Protein AF-A0A834RGL2-F1 (afdb_monomer_lite)

pLDDT: mean 70.65, std 15.89, range [41.16, 95.88]

Organism: Sarcoptes scabiei (NCBI:txid52283)

Foldseek 3Di:
DVQLVVLVVLVVPPDDPVVVVVQVVLVVVVCVPDPVCVVVVDPDRSVVVSVVLSVLSNVLVVCCVPDDDPVNLVSLVVNLVSLVVVLVSCVSRVPDVVVCVVSVVVNVVSVVVNVVVVVVVVVVVVVVVVVVVVVVVVVVVVVVVVVVVVVVVVVVVVVVVVVVVVVVVVVVVVVVVVVVVVVVDDDDDDDDDDDDDDDDDDDD

Structure (mmCIF, N/CA/C/O backbone):
data_AF-A0A834RGL2-F1
#
_entry.id   AF-A0A834RGL2-F1
#
loop_
_atom_site.group_PDB
_atom_site.id
_atom_site.type_symbol
_atom_site.label_atom_id
_atom_site.label_alt_id
_atom_site.label_comp_id
_atom_site.label_asym_id
_atom_site.label_entity_id
_atom_site.label_seq_id
_atom_site.pdbx_PDB_ins_code
_atom_site.Cartn_x
_atom_site.Cartn_y
_atom_site.Cartn_z
_atom_site.occupancy
_atom_site.B_iso_or_equiv
_atom_site.auth_seq_id
_atom_site.auth_comp_id
_atom_site.auth_asym_id
_atom_site.auth_atom_id
_atom_site.pdbx_PDB_model_num
ATOM 1 N N . MET A 1 1 ? -4.296 9.057 -8.127 1.00 55.91 1 MET A N 1
ATOM 2 C CA . MET A 1 1 ? -4.911 9.230 -9.458 1.00 55.91 1 MET A CA 1
ATOM 3 C C . MET A 1 1 ? -3.924 9.781 -10.483 1.00 55.91 1 MET A C 1
ATOM 5 O O . MET A 1 1 ? -4.009 9.397 -11.636 1.00 55.91 1 MET A O 1
ATOM 9 N N . PHE A 1 2 ? -2.918 10.556 -10.067 1.00 57.81 2 PHE A N 1
ATOM 10 C CA . PHE A 1 2 ? -1.913 11.150 -10.959 1.00 57.81 2 PHE A CA 1
ATOM 11 C C . PHE A 1 2 ? -1.014 10.157 -11.738 1.00 57.81 2 PHE A C 1
ATOM 13 O O . PHE A 1 2 ? -0.509 10.481 -12.807 1.00 57.81 2 PHE A O 1
ATOM 20 N N . SER A 1 3 ? -0.846 8.922 -11.251 1.00 56.53 3 SER A N 1
ATOM 21 C CA . SER A 1 3 ? 0.054 7.927 -11.860 1.00 56.53 3 SER A CA 1
ATOM 22 C C . SER A 1 3 ? -0.392 7.384 -13.220 1.00 56.53 3 SER A C 1
ATOM 24 O O . SER A 1 3 ? 0.451 7.009 -14.025 1.00 56.53 3 SER A O 1
ATOM 26 N N . PHE A 1 4 ? -1.696 7.381 -13.502 1.00 62.41 4 PHE A N 1
ATOM 27 C CA . PHE A 1 4 ? -2.227 6.931 -14.792 1.00 62.41 4 PHE A CA 1
ATOM 28 C C . PHE A 1 4 ? -1.819 7.879 -15.933 1.00 62.41 4 PHE A C 1
ATOM 30 O O . PHE A 1 4 ? -1.354 7.441 -16.982 1.00 62.41 4 PHE A O 1
ATOM 37 N N . PHE A 1 5 ? -1.902 9.188 -15.687 1.00 60.00 5 PHE A N 1
ATOM 38 C CA . PHE A 1 5 ? -1.505 10.221 -16.644 1.00 60.00 5 PHE A CA 1
ATOM 39 C C . PHE A 1 5 ? 0.008 10.205 -16.917 1.00 60.00 5 PHE A C 1
ATOM 41 O O . PHE A 1 5 ? 0.443 10.334 -18.058 1.00 60.00 5 PHE A O 1
ATOM 48 N N . PHE A 1 6 ? 0.821 9.949 -15.888 1.00 61.25 6 PHE A N 1
ATOM 49 C CA . PHE A 1 6 ? 2.268 9.766 -16.046 1.00 61.25 6 PHE A CA 1
ATOM 50 C C . PHE A 1 6 ? 2.639 8.497 -16.836 1.00 61.25 6 PHE A C 1
ATOM 52 O O . PHE A 1 6 ? 3.568 8.542 -17.645 1.00 61.25 6 PHE A O 1
ATOM 59 N N . GLY A 1 7 ? 1.890 7.398 -16.673 1.00 60.25 7 GLY A N 1
ATOM 60 C CA . GLY A 1 7 ? 2.042 6.191 -17.497 1.00 60.25 7 GLY A CA 1
ATOM 61 C C . GLY A 1 7 ? 1.768 6.454 -18.984 1.00 60.25 7 GLY A C 1
ATOM 62 O O . GLY A 1 7 ? 2.531 6.016 -19.847 1.00 60.25 7 GLY A O 1
ATOM 63 N N . LEU A 1 8 ? 0.746 7.260 -19.287 1.00 61.28 8 LEU A N 1
ATOM 64 C CA . LEU A 1 8 ? 0.438 7.707 -20.652 1.00 61.28 8 LEU A CA 1
ATOM 65 C C . LEU A 1 8 ? 1.539 8.611 -21.236 1.00 61.28 8 LEU A C 1
ATOM 67 O O . LEU A 1 8 ? 1.948 8.429 -22.384 1.00 61.28 8 LEU A O 1
ATOM 71 N N . LEU A 1 9 ? 2.088 9.532 -20.437 1.00 61.62 9 LEU A N 1
ATOM 72 C CA . LEU A 1 9 ? 3.199 10.400 -20.853 1.00 61.62 9 LEU A CA 1
ATOM 73 C C . LEU A 1 9 ? 4.480 9.614 -21.184 1.00 61.62 9 LEU A C 1
ATOM 75 O O . LEU A 1 9 ? 5.217 9.999 -22.094 1.00 61.62 9 LEU A O 1
ATOM 79 N N . LYS A 1 10 ? 4.739 8.496 -20.494 1.00 55.69 10 LYS A N 1
ATOM 80 C CA . LYS A 1 10 ? 5.863 7.584 -20.786 1.00 55.69 10 LYS A CA 1
ATOM 81 C C . LYS A 1 10 ? 5.743 6.921 -22.161 1.00 55.69 10 LYS A C 1
ATOM 83 O O . LYS A 1 10 ? 6.759 6.757 -22.837 1.00 55.69 10 LYS A O 1
ATOM 88 N N . ILE A 1 11 ? 4.526 6.562 -22.572 1.00 57.91 11 ILE A N 1
ATOM 89 C CA . ILE A 1 11 ? 4.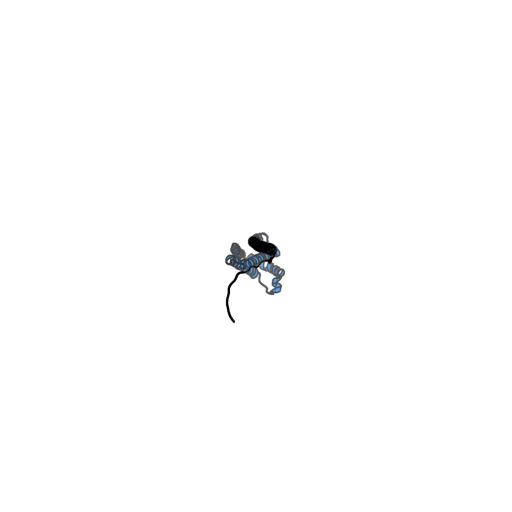245 5.973 -23.890 1.00 57.91 11 ILE A CA 1
ATOM 90 C C . ILE A 1 11 ? 4.326 7.037 -24.988 1.00 57.91 11 ILE A C 1
ATOM 92 O O . ILE A 1 11 ? 4.961 6.801 -26.014 1.00 57.91 11 ILE A O 1
ATOM 96 N N . SER A 1 12 ? 3.783 8.235 -24.745 1.00 56.72 12 SER A N 1
ATOM 97 C CA . SER A 1 12 ? 3.794 9.328 -25.726 1.00 56.72 12 SER A CA 1
ATOM 98 C C . SER A 1 12 ? 5.188 9.921 -25.989 1.00 56.72 12 SER A C 1
ATOM 100 O O . SER A 1 12 ? 5.434 10.400 -27.091 1.00 56.72 12 SER A O 1
ATOM 102 N N . ARG A 1 13 ? 6.121 9.898 -25.023 1.00 51.09 13 ARG A N 1
ATOM 103 C CA . ARG A 1 13 ? 7.482 10.466 -25.179 1.00 51.09 13 ARG A CA 1
ATOM 104 C C . ARG A 1 13 ? 8.505 9.543 -25.851 1.00 51.09 13 ARG A C 1
ATOM 106 O O . ARG A 1 13 ? 9.613 9.984 -26.135 1.00 51.09 13 ARG A O 1
ATOM 113 N N . SER A 1 14 ? 8.192 8.267 -26.077 1.00 53.78 14 SER A N 1
ATOM 114 C CA . SER A 1 14 ? 9.188 7.274 -26.518 1.00 53.78 14 SER A CA 1
ATOM 115 C C . SER A 1 14 ? 9.329 7.126 -28.043 1.00 53.78 14 SER A C 1
ATOM 117 O O . SER A 1 14 ? 10.063 6.243 -28.494 1.00 53.78 14 SER A O 1
ATOM 119 N N . LEU A 1 15 ? 8.632 7.934 -28.843 1.00 48.34 15 LEU A N 1
ATOM 120 C CA . LEU A 1 15 ? 8.501 7.728 -30.286 1.00 48.34 15 LEU A CA 1
ATOM 121 C C . LEU A 1 15 ? 9.309 8.770 -31.075 1.00 48.34 15 LEU A C 1
ATOM 123 O O . LEU A 1 15 ? 8.747 9.658 -31.701 1.00 48.34 15 LEU A O 1
ATOM 127 N N . ASN A 1 16 ? 10.641 8.670 -31.035 1.00 52.12 16 ASN A N 1
ATOM 128 C CA . ASN A 1 16 ? 11.495 9.290 -32.052 1.00 52.12 16 ASN A CA 1
ATOM 129 C C . ASN A 1 16 ? 12.422 8.224 -32.665 1.00 52.12 16 ASN A C 1
ATOM 131 O O . ASN A 1 16 ? 12.931 7.347 -31.963 1.00 52.12 16 ASN A O 1
ATOM 135 N N . TYR A 1 17 ? 12.581 8.282 -33.987 1.00 52.75 17 TYR A N 1
ATOM 136 C CA . TYR A 1 17 ? 13.223 7.291 -34.854 1.00 52.75 17 TYR A CA 1
ATOM 137 C C . TYR A 1 17 ? 14.691 7.007 -34.480 1.00 52.75 17 TYR A C 1
ATOM 139 O O . TYR A 1 17 ? 15.118 5.852 -34.537 1.00 52.75 17 TYR A O 1
ATOM 147 N N . ASP A 1 18 ? 15.428 8.005 -33.985 1.00 50.72 18 ASP A N 1
ATOM 148 C CA . ASP A 1 18 ? 16.838 7.865 -33.581 1.00 50.72 18 ASP A CA 1
ATOM 149 C C . ASP A 1 18 ? 17.065 6.892 -32.411 1.00 50.72 18 ASP A C 1
ATOM 151 O O . ASP A 1 18 ? 18.067 6.172 -32.353 1.00 50.72 18 ASP A O 1
ATOM 155 N N . ILE A 1 19 ? 16.079 6.753 -31.522 1.00 54.12 19 ILE A N 1
ATOM 156 C CA . ILE A 1 19 ? 16.183 5.898 -30.334 1.00 54.12 19 ILE A CA 1
ATOM 157 C C . ILE A 1 19 ? 16.118 4.403 -30.705 1.00 54.12 19 ILE A C 1
ATOM 159 O O . ILE A 1 19 ? 16.662 3.554 -29.994 1.00 54.12 19 ILE A O 1
ATOM 163 N N . HIS A 1 20 ? 15.541 4.036 -31.858 1.00 51.69 20 HIS A N 1
ATOM 164 C CA . HIS A 1 20 ? 15.488 2.637 -32.307 1.00 51.69 20 HIS A CA 1
ATOM 165 C C . HIS A 1 20 ? 16.871 2.023 -32.574 1.00 51.69 20 HIS A C 1
ATOM 167 O O . HIS A 1 20 ? 17.039 0.805 -32.443 1.00 51.69 20 HIS A O 1
ATOM 173 N N . ARG A 1 21 ? 17.869 2.842 -32.924 1.00 53.25 21 ARG A N 1
ATOM 174 C CA . ARG A 1 21 ? 19.243 2.387 -33.179 1.00 53.25 21 ARG A CA 1
ATOM 175 C C . ARG A 1 21 ? 20.038 2.223 -31.881 1.00 53.25 21 ARG A C 1
ATOM 177 O O . ARG A 1 21 ? 20.766 1.241 -31.736 1.00 53.25 21 ARG A O 1
ATOM 184 N N . GLU A 1 22 ? 19.834 3.124 -30.928 1.00 53.53 22 GLU A N 1
ATOM 185 C CA . GLU A 1 22 ? 20.483 3.131 -29.612 1.00 53.53 22 GLU A CA 1
ATOM 186 C C . GLU A 1 22 ? 19.947 2.016 -28.698 1.00 53.53 22 GLU A C 1
ATOM 188 O O . GLU A 1 22 ? 20.712 1.281 -28.068 1.00 53.53 22 GLU A O 1
ATOM 193 N N . ILE A 1 23 ? 18.635 1.767 -28.762 1.00 54.28 23 ILE A N 1
ATOM 194 C CA . ILE A 1 23 ? 17.955 0.664 -28.079 1.00 54.28 23 ILE A CA 1
ATOM 195 C C . ILE A 1 23 ? 18.582 -0.699 -28.409 1.00 54.28 23 ILE A C 1
ATOM 197 O O . ILE A 1 23 ? 18.797 -1.502 -27.503 1.00 54.28 23 ILE A O 1
ATOM 201 N N . ARG A 1 24 ? 18.903 -0.980 -29.681 1.00 52.19 24 ARG A N 1
ATOM 202 C CA . ARG A 1 24 ? 19.489 -2.274 -30.085 1.00 52.19 24 ARG A CA 1
ATOM 203 C C . ARG A 1 24 ? 20.854 -2.523 -29.435 1.00 52.19 24 ARG A C 1
ATOM 205 O O . ARG A 1 24 ? 21.168 -3.661 -29.100 1.00 52.19 24 ARG A O 1
ATOM 212 N N . ARG A 1 25 ? 21.647 -1.464 -29.244 1.00 53.75 25 ARG A N 1
ATOM 213 C CA . ARG A 1 25 ? 23.008 -1.519 -28.689 1.00 53.75 25 ARG A CA 1
ATOM 214 C C . ARG A 1 25 ? 22.988 -1.629 -27.163 1.00 53.75 25 ARG A C 1
ATOM 216 O O . ARG A 1 25 ? 23.705 -2.451 -26.594 1.00 53.75 25 ARG A O 1
ATOM 223 N N . ASN A 1 26 ? 22.086 -0.889 -26.526 1.00 52.59 26 ASN A N 1
ATOM 224 C CA . ASN A 1 26 ? 21.836 -0.950 -25.090 1.00 52.59 26 ASN A CA 1
ATOM 225 C C . ASN A 1 26 ? 21.192 -2.281 -24.664 1.00 52.59 26 ASN A C 1
ATOM 227 O O . ASN A 1 26 ? 21.423 -2.753 -23.554 1.00 52.59 26 ASN A O 1
ATOM 231 N N . PHE A 1 27 ? 20.478 -2.971 -25.562 1.00 53.00 27 PHE A N 1
ATOM 232 C CA . PHE A 1 27 ? 19.856 -4.260 -25.248 1.00 53.00 27 PHE A CA 1
ATOM 233 C C . PHE A 1 27 ? 20.803 -5.442 -25.098 1.00 53.00 27 PHE A C 1
ATOM 235 O O . PHE A 1 27 ? 20.578 -6.302 -24.248 1.00 53.00 27 PHE A O 1
ATOM 242 N N . VAL A 1 28 ? 21.890 -5.462 -25.867 1.00 54.28 28 VAL A N 1
ATOM 243 C CA . VAL A 1 28 ? 22.950 -6.467 -25.698 1.00 54.28 28 VAL A CA 1
ATOM 244 C C . VAL A 1 28 ? 23.607 -6.326 -24.315 1.00 54.28 28 VAL A C 1
ATOM 246 O O . VAL A 1 28 ? 24.050 -7.317 -23.737 1.00 54.28 28 VAL A O 1
ATOM 249 N N . ARG A 1 29 ? 23.614 -5.109 -23.744 1.00 55.38 29 ARG A N 1
ATOM 250 C CA . ARG A 1 29 ? 24.062 -4.842 -22.368 1.00 55.38 29 ARG A CA 1
ATOM 251 C C . ARG A 1 29 ? 22.986 -5.185 -21.330 1.00 55.38 29 ARG A C 1
ATOM 253 O O . ARG A 1 29 ? 23.310 -5.870 -20.366 1.00 55.38 29 ARG A O 1
ATOM 260 N N . TYR A 1 30 ? 21.714 -4.836 -21.558 1.00 53.69 30 TYR A N 1
ATOM 261 C CA . TYR A 1 30 ? 20.598 -5.199 -20.667 1.00 53.69 30 TYR A CA 1
ATOM 262 C C . TYR A 1 30 ? 20.425 -6.712 -20.473 1.00 53.69 30 TYR A C 1
ATOM 264 O O . TYR A 1 30 ? 20.183 -7.165 -19.355 1.00 53.69 30 TYR A O 1
ATOM 272 N N . ALA A 1 31 ? 20.605 -7.502 -21.536 1.00 54.12 31 ALA A N 1
ATOM 273 C CA . ALA A 1 31 ? 20.527 -8.962 -21.481 1.00 54.12 31 ALA A CA 1
ATOM 274 C C . ALA A 1 31 ? 21.620 -9.604 -20.601 1.00 54.12 31 ALA A C 1
ATOM 276 O O . ALA A 1 31 ? 21.437 -10.723 -20.129 1.00 54.12 31 ALA A O 1
ATOM 277 N N . LYS A 1 32 ? 22.741 -8.907 -20.350 1.00 54.47 32 LYS A N 1
ATOM 278 C CA . LYS A 1 32 ? 23.822 -9.394 -19.475 1.00 54.47 32 LYS A CA 1
ATOM 279 C C . LYS A 1 32 ? 23.575 -9.139 -17.985 1.00 54.47 32 LYS A C 1
ATOM 281 O O . LYS A 1 32 ? 24.057 -9.917 -17.171 1.00 54.47 32 LYS A O 1
ATOM 286 N N . VAL A 1 33 ? 22.853 -8.075 -17.626 1.00 53.03 33 VAL A N 1
ATOM 287 C CA . VAL A 1 33 ? 22.647 -7.651 -16.222 1.00 53.03 33 VAL A CA 1
ATOM 288 C C . VAL A 1 33 ? 21.330 -8.137 -15.610 1.00 53.03 33 VAL A C 1
ATOM 290 O O . VAL A 1 33 ? 21.144 -8.042 -14.401 1.00 53.03 33 VAL A O 1
ATOM 293 N N . MET A 1 34 ? 20.417 -8.689 -16.413 1.00 49.44 34 MET A N 1
ATOM 294 C CA . MET A 1 34 ? 19.136 -9.218 -15.938 1.00 49.44 34 MET A CA 1
ATOM 295 C C . MET A 1 34 ? 19.232 -10.721 -15.610 1.00 49.44 34 MET A C 1
ATOM 297 O O . MET A 1 34 ? 19.249 -11.538 -16.535 1.00 49.44 34 MET A O 1
ATOM 301 N N . PRO A 1 35 ? 19.194 -11.137 -14.325 1.00 51.78 35 PRO A N 1
ATOM 302 C CA . PRO A 1 35 ? 19.199 -12.557 -13.956 1.00 51.78 35 PRO A CA 1
ATOM 303 C C . PRO A 1 35 ? 17.956 -13.311 -14.465 1.00 51.78 35 PRO A C 1
ATOM 305 O O . PRO A 1 35 ? 17.991 -14.528 -14.607 1.00 51.78 35 PRO A O 1
ATOM 308 N N . PHE A 1 36 ? 16.873 -12.600 -14.799 1.00 52.91 36 PHE A N 1
ATOM 309 C CA . PHE A 1 36 ? 15.597 -13.177 -15.237 1.00 52.91 36 PHE A CA 1
ATOM 310 C C . PHE A 1 36 ? 15.636 -13.780 -16.654 1.00 52.91 36 PHE A C 1
ATOM 312 O O . PHE A 1 36 ? 14.966 -14.776 -16.921 1.00 52.91 36 PHE A O 1
ATOM 319 N N . VAL A 1 37 ? 16.464 -13.236 -17.557 1.00 55.34 37 VAL A N 1
ATOM 320 C CA . VAL A 1 37 ? 16.617 -13.761 -18.932 1.00 55.34 37 VAL A CA 1
ATOM 321 C C . VAL A 1 37 ? 17.261 -15.152 -18.917 1.00 55.34 37 VAL A C 1
ATOM 323 O O . VAL A 1 37 ? 16.899 -16.008 -19.720 1.00 55.34 37 VAL A O 1
ATOM 326 N N . ARG A 1 38 ? 18.153 -15.413 -17.947 1.00 49.88 38 ARG A N 1
ATOM 327 C CA . ARG A 1 38 ? 18.741 -16.742 -17.721 1.00 49.88 38 ARG A CA 1
ATOM 328 C C . ARG A 1 38 ? 17.712 -17.790 -17.291 1.00 49.88 38 ARG A C 1
ATOM 330 O O . ARG A 1 38 ? 17.869 -18.944 -17.664 1.00 49.88 38 ARG A O 1
ATOM 337 N N . TYR A 1 39 ? 16.684 -17.400 -16.536 1.00 55.88 39 TYR A N 1
ATOM 338 C CA . TYR A 1 39 ? 15.640 -18.322 -16.073 1.00 55.88 39 TYR A CA 1
ATOM 339 C C . TYR A 1 39 ? 14.561 -18.586 -17.127 1.00 55.88 39 TYR A C 1
ATOM 341 O O . TYR A 1 39 ? 14.047 -19.696 -17.197 1.00 55.88 39 TYR A O 1
ATOM 349 N N . PHE A 1 40 ? 14.215 -17.588 -17.948 1.00 60.25 40 PHE A N 1
ATOM 350 C CA . PHE A 1 40 ? 13.130 -17.715 -18.928 1.00 60.25 40 PHE A CA 1
ATOM 351 C C . PHE A 1 40 ? 13.582 -18.164 -20.326 1.00 60.25 40 PHE A C 1
ATOM 353 O O . PHE A 1 40 ? 12.730 -18.477 -21.151 1.00 60.25 40 PHE A O 1
ATOM 360 N N . GLY A 1 41 ? 14.888 -18.174 -20.630 1.00 54.03 41 GLY A N 1
ATOM 361 C CA . GLY A 1 41 ? 15.455 -18.689 -21.891 1.00 54.03 41 GLY A CA 1
ATOM 362 C C . GLY A 1 41 ? 15.016 -17.964 -23.176 1.00 54.03 41 GLY A C 1
ATOM 363 O O . GLY A 1 41 ? 15.493 -18.284 -24.263 1.00 54.03 41 GLY A O 1
ATOM 364 N N . TRP A 1 42 ? 14.127 -16.975 -23.076 1.00 52.88 42 TRP A N 1
ATOM 365 C CA . TRP A 1 42 ? 13.508 -16.296 -24.208 1.00 52.88 42 TRP A CA 1
ATOM 366 C C . TRP A 1 42 ? 14.235 -14.981 -24.524 1.00 52.88 42 TRP A C 1
ATOM 368 O O . TRP A 1 42 ? 14.365 -14.105 -23.666 1.00 52.88 42 TRP A O 1
ATOM 378 N N . SER A 1 43 ? 14.673 -14.803 -25.777 1.00 53.94 43 SER A N 1
ATOM 379 C CA . SER A 1 43 ? 15.184 -13.519 -26.285 1.00 53.94 43 SER A CA 1
ATOM 380 C C . SER A 1 43 ? 14.037 -12.520 -26.478 1.00 53.94 43 SER A C 1
ATOM 382 O O . SER A 1 43 ? 13.537 -12.321 -27.585 1.00 53.94 43 SER A O 1
ATOM 384 N N . PHE A 1 44 ? 13.588 -11.879 -25.398 1.00 55.44 44 PHE A N 1
ATOM 385 C CA . PHE A 1 44 ? 12.627 -10.781 -25.493 1.00 55.44 44 PHE A CA 1
ATOM 386 C C . PHE A 1 44 ? 13.303 -9.547 -26.100 1.00 55.44 44 PHE A C 1
ATOM 388 O O . PHE A 1 44 ? 14.235 -8.983 -25.534 1.00 55.44 44 PHE A O 1
ATOM 395 N N . SER A 1 45 ? 12.831 -9.115 -27.271 1.00 57.25 45 SER A N 1
ATOM 396 C CA . SER A 1 45 ? 13.310 -7.886 -27.910 1.00 57.25 45 SER A CA 1
ATOM 397 C C . SER A 1 45 ? 12.977 -6.653 -27.059 1.00 57.25 45 SER A C 1
ATOM 399 O O . SER A 1 45 ? 11.909 -6.561 -26.450 1.00 57.25 45 SER A O 1
ATOM 401 N N . SER A 1 46 ? 13.883 -5.670 -27.057 1.00 50.38 46 SER A N 1
ATOM 402 C CA . SER A 1 46 ? 13.793 -4.432 -26.268 1.00 50.38 46 SER A CA 1
ATOM 403 C C . SER A 1 46 ? 12.476 -3.708 -26.309 1.00 50.38 46 SER A C 1
ATOM 405 O O . SER A 1 46 ? 11.985 -3.191 -25.301 1.00 50.38 46 SER A O 1
ATOM 407 N N . LYS A 1 47 ? 11.907 -3.704 -27.508 1.00 55.78 47 LYS A N 1
ATOM 408 C CA . LYS A 1 47 ? 10.656 -3.036 -27.797 1.00 55.78 47 LYS A CA 1
ATOM 409 C C . LYS A 1 47 ? 9.548 -3.563 -26.888 1.00 55.78 47 LYS A C 1
ATOM 411 O O . LYS A 1 47 ? 8.762 -2.776 -26.378 1.00 55.78 47 LYS A O 1
ATOM 416 N N . TYR A 1 48 ? 9.538 -4.871 -26.634 1.00 63.19 48 TYR A N 1
ATOM 417 C CA . TYR A 1 48 ? 8.516 -5.529 -25.832 1.00 63.19 48 TYR A CA 1
ATOM 418 C C . TYR A 1 48 ? 8.727 -5.323 -24.338 1.00 63.19 48 TYR A C 1
ATOM 420 O O . TYR A 1 48 ? 7.751 -5.137 -23.631 1.00 63.19 48 TYR A O 1
ATOM 428 N N . TYR A 1 49 ? 9.966 -5.274 -23.847 1.00 64.25 49 TYR A N 1
ATOM 429 C CA . TYR A 1 49 ? 10.219 -5.095 -22.413 1.00 64.25 49 TYR A CA 1
ATOM 430 C C . TYR A 1 49 ? 9.728 -3.733 -21.902 1.00 64.25 49 TYR A C 1
ATOM 432 O O . TYR A 1 49 ? 8.974 -3.658 -20.931 1.00 64.25 49 TYR A O 1
ATOM 440 N N . ARG A 1 50 ? 10.084 -2.647 -22.605 1.00 65.06 50 ARG A N 1
ATOM 441 C CA . ARG A 1 50 ? 9.634 -1.292 -22.248 1.00 65.06 50 ARG A CA 1
ATOM 442 C C . ARG A 1 50 ? 8.122 -1.131 -22.417 1.00 65.06 50 ARG A C 1
ATOM 444 O O . ARG A 1 50 ? 7.486 -0.472 -21.598 1.00 65.06 50 ARG A O 1
ATOM 451 N N . LEU A 1 51 ? 7.558 -1.754 -23.455 1.00 68.81 51 LEU A N 1
ATOM 452 C CA . LEU A 1 51 ? 6.120 -1.756 -23.708 1.00 68.81 51 LEU A CA 1
ATOM 453 C C . LEU A 1 51 ? 5.373 -2.498 -22.593 1.00 68.81 51 LEU A C 1
ATOM 455 O O . LEU A 1 51 ? 4.442 -1.941 -22.027 1.00 68.81 51 LEU A O 1
ATOM 459 N N . LEU A 1 52 ? 5.821 -3.699 -22.218 1.00 72.50 52 LEU A N 1
ATOM 460 C CA . LEU A 1 52 ? 5.238 -4.492 -21.134 1.00 72.50 52 LEU A CA 1
ATOM 461 C C . LEU A 1 52 ? 5.266 -3.727 -19.812 1.00 72.50 52 LEU A C 1
ATOM 463 O O . LEU A 1 52 ? 4.232 -3.608 -19.168 1.00 72.50 52 LEU A O 1
ATOM 467 N N . ILE A 1 53 ? 6.406 -3.138 -19.443 1.00 72.06 53 ILE A N 1
ATOM 468 C CA . ILE A 1 53 ? 6.534 -2.306 -18.236 1.00 72.06 53 ILE A CA 1
ATOM 469 C C . ILE A 1 53 ? 5.541 -1.140 -18.242 1.00 72.06 53 ILE A C 1
ATOM 471 O O . ILE A 1 53 ? 4.873 -0.907 -17.236 1.00 72.06 53 ILE A O 1
ATOM 475 N N . GLY A 1 54 ? 5.410 -0.439 -19.374 1.00 72.00 54 GLY A N 1
ATOM 476 C CA . GLY A 1 54 ? 4.445 0.651 -19.527 1.00 72.00 54 GLY A CA 1
ATOM 477 C C . GLY A 1 54 ? 2.992 0.182 -19.401 1.00 72.00 54 GLY A C 1
ATOM 478 O O . GLY A 1 54 ? 2.202 0.818 -18.706 1.00 72.00 54 GLY A O 1
ATOM 479 N N . TRP A 1 55 ? 2.642 -0.961 -20.001 1.00 77.94 55 TRP A N 1
ATOM 480 C CA . TRP A 1 55 ? 1.312 -1.563 -19.860 1.00 77.94 55 TRP A CA 1
ATOM 481 C C . TRP A 1 55 ? 1.022 -1.993 -18.425 1.00 77.94 55 TRP A C 1
ATOM 483 O O . TRP A 1 55 ? -0.061 -1.706 -17.922 1.00 77.94 55 TRP A O 1
ATOM 493 N N . PHE A 1 56 ? 1.981 -2.616 -17.735 1.00 79.94 56 PHE A N 1
ATOM 494 C CA . PHE A 1 56 ? 1.827 -2.968 -16.324 1.00 79.94 56 PHE A CA 1
ATOM 495 C C . PHE A 1 56 ? 1.600 -1.725 -15.462 1.00 79.94 56 PHE A C 1
ATOM 497 O O . PHE A 1 56 ? 0.701 -1.727 -14.626 1.00 79.94 56 PHE A O 1
ATOM 504 N N . GLU A 1 57 ? 2.355 -0.649 -15.689 1.00 79.00 57 GLU A N 1
ATOM 505 C CA . GLU A 1 57 ? 2.205 0.618 -14.963 1.00 79.00 57 GLU A CA 1
ATOM 506 C C . GLU A 1 57 ? 0.814 1.239 -15.173 1.00 79.00 57 GLU A C 1
ATOM 508 O O . GLU A 1 57 ? 0.194 1.700 -14.211 1.00 79.00 57 GLU A O 1
ATOM 513 N N . ILE A 1 58 ? 0.278 1.179 -16.397 1.00 78.31 58 ILE A N 1
ATOM 514 C CA . ILE A 1 58 ? -1.079 1.644 -16.715 1.00 78.31 58 ILE A CA 1
ATOM 515 C C . ILE A 1 58 ? -2.141 0.756 -16.065 1.00 78.31 58 ILE A C 1
ATOM 517 O O . ILE A 1 58 ? -3.036 1.283 -15.407 1.00 78.31 58 ILE A O 1
ATOM 521 N N . ILE A 1 59 ? -2.045 -0.569 -16.208 1.00 83.94 59 ILE A N 1
ATOM 522 C CA . ILE A 1 59 ? -3.022 -1.524 -15.662 1.00 83.94 59 ILE A CA 1
ATOM 523 C C . ILE A 1 59 ? -3.059 -1.427 -14.136 1.00 83.94 59 ILE A C 1
ATOM 525 O O . ILE A 1 59 ? -4.130 -1.292 -13.548 1.00 83.94 59 ILE A O 1
ATOM 529 N N . LEU A 1 60 ? -1.898 -1.432 -13.481 1.00 81.50 60 LEU A N 1
ATOM 530 C CA . LEU A 1 60 ? -1.802 -1.315 -12.028 1.00 81.50 60 LEU A CA 1
ATOM 531 C C . LEU A 1 60 ? -2.198 0.088 -11.544 1.00 81.50 60 LEU A C 1
ATOM 533 O O . LEU A 1 60 ? -2.830 0.213 -10.496 1.00 81.50 60 LEU A O 1
ATOM 537 N N . GLY A 1 61 ? -1.880 1.143 -12.303 1.00 78.38 61 GLY A N 1
ATOM 538 C CA . GLY A 1 61 ? -2.304 2.515 -12.020 1.00 78.38 61 GLY A CA 1
ATOM 539 C C . GLY A 1 61 ? -3.822 2.701 -12.117 1.00 78.38 61 GLY A C 1
ATOM 540 O O . GLY A 1 61 ? -4.414 3.345 -11.245 1.00 78.38 61 GLY A O 1
ATOM 541 N N . ALA A 1 62 ? -4.453 2.095 -13.126 1.00 79.94 62 ALA A N 1
ATOM 542 C CA . ALA A 1 62 ? -5.902 2.049 -13.303 1.00 79.94 62 ALA A CA 1
ATOM 543 C C . ALA A 1 62 ? -6.569 1.209 -12.205 1.00 79.94 62 ALA A C 1
ATOM 545 O O . ALA A 1 62 ? -7.533 1.659 -11.590 1.00 79.94 62 ALA A O 1
ATOM 546 N N . LEU A 1 63 ? -5.997 0.052 -11.861 1.00 82.31 63 LEU A N 1
ATOM 547 C CA . LEU A 1 63 ? -6.459 -0.775 -10.746 1.00 82.31 63 LEU A CA 1
ATOM 548 C C . LEU A 1 63 ? -6.407 -0.000 -9.419 1.00 82.31 63 LEU A C 1
ATOM 550 O O . LEU A 1 63 ? -7.340 -0.056 -8.622 1.00 82.31 63 LEU A O 1
ATOM 554 N N . LEU A 1 64 ? -5.363 0.806 -9.202 1.00 76.56 64 LEU A N 1
ATOM 555 C CA . LEU A 1 64 ? -5.241 1.682 -8.031 1.00 76.56 64 LEU A CA 1
ATOM 556 C C . LEU A 1 64 ? -6.264 2.825 -7.986 1.00 76.56 64 LEU A C 1
ATOM 558 O O . LEU A 1 64 ? -6.477 3.405 -6.912 1.00 76.56 64 LEU A O 1
ATOM 562 N N . ALA A 1 65 ? -6.799 3.213 -9.146 1.00 76.25 65 ALA A N 1
ATOM 563 C CA . ALA A 1 65 ? -7.813 4.249 -9.293 1.00 76.25 65 ALA A CA 1
ATOM 564 C C . ALA A 1 65 ? -9.226 3.684 -9.095 1.00 76.25 65 ALA A C 1
ATOM 566 O O . ALA A 1 65 ? -10.020 4.313 -8.403 1.00 76.25 65 ALA A O 1
ATOM 567 N N . PHE A 1 66 ? -9.504 2.497 -9.638 1.00 78.44 66 PHE A N 1
ATOM 568 C CA . PHE A 1 66 ? -10.822 1.861 -9.590 1.00 78.44 66 PHE A CA 1
ATOM 569 C C . PHE A 1 66 ? -11.071 1.017 -8.333 1.00 78.44 66 PHE A C 1
ATOM 571 O O . PHE A 1 66 ? -12.219 0.884 -7.922 1.00 78.44 66 PHE A O 1
ATOM 578 N N . CYS A 1 67 ? -10.036 0.469 -7.684 1.00 72.38 67 CYS A N 1
ATOM 579 C CA . CYS A 1 67 ? -10.214 -0.399 -6.516 1.00 72.38 67 CYS A CA 1
ATOM 580 C C . CYS A 1 67 ? -9.858 0.299 -5.186 1.00 72.38 67 CYS A C 1
ATOM 582 O O . CYS A 1 67 ? -8.675 0.491 -4.869 1.00 72.38 67 CYS A O 1
ATOM 584 N N . PRO A 1 68 ? -10.851 0.623 -4.337 1.00 68.56 68 PRO A N 1
ATOM 585 C CA . PRO A 1 68 ? -10.636 0.875 -2.915 1.00 68.56 68 PRO A CA 1
ATOM 586 C C . PRO A 1 68 ? -10.587 -0.459 -2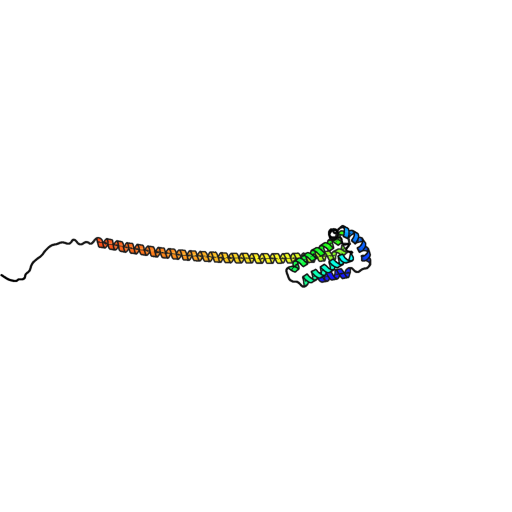.141 1.00 68.56 68 PRO A C 1
ATOM 588 O O . PRO A 1 68 ? -11.544 -1.223 -2.153 1.00 68.56 68 PRO A O 1
ATOM 591 N N . GLY A 1 69 ? -9.469 -0.776 -1.472 1.00 72.50 69 GLY A N 1
ATOM 592 C CA . GLY A 1 69 ? -9.359 -1.999 -0.659 1.00 72.50 69 GLY A CA 1
ATOM 593 C C . GLY A 1 69 ? -7.928 -2.475 -0.394 1.00 72.50 69 GLY A C 1
ATOM 594 O O . GLY A 1 69 ? -6.961 -1.773 -0.688 1.00 72.50 69 GLY A O 1
ATOM 595 N N . ARG A 1 70 ? -7.775 -3.692 0.153 1.00 73.12 70 ARG A N 1
ATOM 596 C CA . ARG A 1 70 ? -6.458 -4.293 0.471 1.00 73.12 70 ARG A CA 1
ATOM 597 C C . ARG A 1 70 ? -5.620 -4.627 -0.768 1.00 73.12 70 ARG A C 1
ATOM 599 O O . ARG A 1 70 ? -4.397 -4.534 -0.722 1.00 73.12 70 ARG A O 1
ATOM 606 N N . THR A 1 71 ? -6.267 -4.913 -1.897 1.00 74.50 71 THR A N 1
ATOM 607 C CA . THR A 1 71 ? -5.618 -5.131 -3.205 1.00 74.50 71 THR A CA 1
ATOM 608 C C . THR A 1 71 ? -4.822 -3.912 -3.678 1.00 74.50 71 THR A C 1
ATOM 610 O O . THR A 1 71 ? -3.807 -4.056 -4.359 1.00 74.50 71 THR A O 1
ATOM 613 N N . LYS A 1 72 ? -5.198 -2.710 -3.224 1.00 78.38 72 LYS A N 1
ATOM 614 C CA . LYS A 1 72 ? -4.479 -1.459 -3.488 1.00 78.38 72 LYS A CA 1
ATOM 615 C C . LYS A 1 72 ? -3.047 -1.473 -2.959 1.00 78.38 72 LYS A C 1
ATOM 617 O O . LYS A 1 72 ? -2.176 -0.863 -3.568 1.00 78.38 72 LYS A O 1
ATOM 622 N N . GLN A 1 73 ? -2.793 -2.154 -1.840 1.00 77.38 73 GLN A N 1
ATOM 623 C CA . GLN A 1 73 ? -1.454 -2.215 -1.251 1.00 77.38 73 GLN A CA 1
ATOM 624 C C . GLN A 1 73 ? -0.501 -3.018 -2.134 1.00 77.38 73 GLN A C 1
ATOM 626 O O . GLN A 1 73 ? 0.612 -2.571 -2.395 1.00 77.38 73 GLN A O 1
ATOM 631 N N . ILE A 1 74 ? -0.967 -4.166 -2.633 1.00 83.00 74 ILE A N 1
ATOM 632 C CA . ILE A 1 74 ? -0.196 -5.034 -3.528 1.00 83.00 74 ILE A CA 1
ATOM 633 C C . ILE A 1 74 ? 0.064 -4.303 -4.844 1.00 83.00 74 ILE A C 1
ATOM 635 O O . ILE A 1 74 ? 1.203 -4.234 -5.293 1.00 83.00 74 ILE A O 1
ATOM 639 N N . ALA A 1 75 ? -0.966 -3.672 -5.414 1.00 83.12 75 ALA A N 1
ATOM 640 C CA . ALA A 1 75 ? -0.811 -2.894 -6.635 1.00 83.12 75 ALA A CA 1
ATOM 641 C C . ALA A 1 75 ? 0.165 -1.712 -6.454 1.00 83.12 75 ALA A C 1
ATOM 643 O O . ALA A 1 75 ? 0.944 -1.416 -7.355 1.00 83.12 75 ALA A O 1
ATOM 644 N N . ASN A 1 76 ? 0.180 -1.071 -5.277 1.00 82.25 76 ASN A N 1
ATOM 645 C CA . ASN A 1 76 ? 1.094 0.035 -4.978 1.00 82.25 76 ASN A CA 1
ATOM 646 C C . ASN A 1 76 ? 2.537 -0.450 -4.788 1.00 82.25 76 ASN A C 1
ATOM 648 O O . ASN A 1 76 ? 3.464 0.206 -5.252 1.00 82.25 76 ASN A O 1
ATOM 652 N N . LEU A 1 77 ? 2.725 -1.607 -4.145 1.00 84.25 77 LEU A N 1
ATOM 653 C CA . LEU A 1 77 ? 4.036 -2.236 -3.989 1.00 84.25 77 LEU A CA 1
ATOM 654 C C . LEU A 1 77 ? 4.611 -2.654 -5.349 1.00 84.25 77 LEU A C 1
ATOM 656 O O . LEU A 1 77 ? 5.761 -2.345 -5.647 1.00 84.25 77 LEU A O 1
ATOM 660 N N . LEU A 1 78 ? 3.788 -3.267 -6.206 1.00 84.62 78 LEU A N 1
ATOM 661 C CA . LEU A 1 78 ? 4.171 -3.615 -7.574 1.00 84.62 78 LEU A CA 1
ATOM 662 C C . LEU A 1 78 ? 4.532 -2.371 -8.399 1.00 84.62 78 LEU A C 1
ATOM 664 O O . LEU A 1 78 ? 5.541 -2.388 -9.099 1.00 84.62 78 LEU A O 1
ATOM 668 N N . LEU A 1 79 ? 3.780 -1.269 -8.272 1.00 81.44 79 LEU A N 1
ATOM 669 C CA . LEU A 1 79 ? 4.114 0.004 -8.930 1.00 81.44 79 LEU A CA 1
ATOM 670 C C . LEU A 1 79 ? 5.496 0.532 -8.523 1.00 81.44 79 LEU A C 1
ATOM 672 O O . LEU A 1 79 ? 6.247 1.026 -9.367 1.00 81.44 79 LEU A O 1
ATOM 676 N N . ILE A 1 80 ? 5.834 0.424 -7.235 1.00 83.50 80 ILE A N 1
ATOM 677 C CA . ILE A 1 80 ? 7.144 0.824 -6.713 1.00 83.50 80 ILE A CA 1
ATOM 678 C C . ILE A 1 80 ? 8.231 -0.079 -7.291 1.00 83.50 80 ILE A C 1
ATOM 680 O O . ILE A 1 80 ? 9.202 0.444 -7.828 1.00 83.50 80 ILE A O 1
ATOM 684 N N . CYS A 1 81 ? 8.057 -1.404 -7.260 1.00 83.69 81 CYS A N 1
ATOM 685 C CA . CYS A 1 81 ? 9.021 -2.348 -7.833 1.00 83.69 81 CYS A CA 1
ATOM 686 C C . CYS A 1 81 ? 9.288 -2.074 -9.319 1.00 83.69 81 CYS A C 1
ATOM 688 O O . CYS A 1 81 ? 10.442 -2.045 -9.741 1.00 83.69 81 CYS A O 1
ATOM 690 N N . ILE A 1 82 ? 8.238 -1.815 -10.102 1.00 81.81 82 ILE A N 1
ATOM 691 C CA . ILE A 1 82 ? 8.355 -1.497 -11.531 1.00 81.81 82 ILE A CA 1
ATOM 692 C C . ILE A 1 82 ? 9.121 -0.182 -11.740 1.00 81.81 82 ILE A C 1
ATOM 694 O O . ILE A 1 82 ? 10.016 -0.109 -12.582 1.00 81.81 82 ILE A O 1
ATOM 698 N N . THR A 1 83 ? 8.817 0.848 -10.947 1.00 78.56 83 THR A N 1
ATOM 699 C CA . THR A 1 83 ? 9.488 2.155 -11.044 1.00 78.56 83 THR A CA 1
ATOM 700 C C . THR A 1 83 ? 10.956 2.074 -10.618 1.00 78.56 83 THR A C 1
ATOM 702 O O . THR A 1 83 ? 11.822 2.649 -11.273 1.00 78.56 83 THR A O 1
ATOM 705 N N . PHE A 1 84 ? 11.257 1.314 -9.564 1.00 81.38 84 PHE A N 1
ATOM 706 C CA . PHE A 1 84 ? 12.624 1.082 -9.097 1.00 81.38 84 PHE A CA 1
ATOM 707 C C . PHE A 1 84 ? 13.434 0.286 -10.126 1.00 81.38 84 PHE A C 1
ATOM 709 O O . PHE A 1 84 ? 14.574 0.635 -10.421 1.00 81.38 84 PHE A O 1
ATOM 716 N N . GLY A 1 85 ? 12.816 -0.726 -10.747 1.00 75.88 85 GLY A N 1
ATOM 717 C CA . GLY A 1 85 ? 13.400 -1.466 -11.863 1.00 75.88 85 GLY A CA 1
ATOM 718 C C . GLY A 1 85 ? 13.703 -0.568 -13.064 1.00 75.88 85 GLY A C 1
ATOM 719 O O . GLY A 1 85 ? 14.765 -0.701 -13.669 1.00 75.88 85 GLY A O 1
ATOM 720 N N . ALA A 1 86 ? 12.828 0.391 -13.377 1.00 74.06 86 ALA A N 1
ATOM 721 C CA . ALA A 1 86 ? 13.074 1.374 -14.430 1.00 74.06 86 ALA A CA 1
ATOM 722 C C . ALA A 1 86 ? 14.271 2.287 -14.103 1.00 74.06 86 ALA A C 1
ATOM 724 O O . ALA A 1 86 ? 15.124 2.493 -14.962 1.00 74.06 86 ALA A O 1
ATOM 725 N N . ILE A 1 87 ? 14.380 2.777 -12.863 1.00 75.44 87 ILE A N 1
ATOM 726 C CA . ILE A 1 87 ? 15.526 3.589 -12.416 1.00 75.44 87 ILE A CA 1
ATOM 727 C C . ILE A 1 87 ? 16.824 2.774 -12.464 1.00 75.44 87 ILE A C 1
ATOM 729 O O . ILE A 1 87 ? 17.812 3.255 -13.004 1.00 75.44 87 ILE A O 1
ATOM 733 N N . TYR A 1 88 ? 16.817 1.529 -11.980 1.00 76.88 88 TYR A N 1
ATOM 734 C CA . TYR A 1 88 ? 17.978 0.633 -12.035 1.00 76.88 88 TYR A CA 1
ATOM 735 C C . TYR A 1 88 ? 18.444 0.377 -13.473 1.00 76.88 88 TYR A C 1
ATOM 737 O O . TYR A 1 88 ? 19.633 0.399 -13.775 1.00 76.88 88 TYR A O 1
ATOM 745 N N . THR A 1 89 ? 17.486 0.184 -14.376 1.00 68.81 89 THR A N 1
ATOM 746 C CA . THR A 1 89 ? 17.720 -0.029 -15.808 1.00 68.81 89 THR A CA 1
ATOM 747 C C . THR A 1 89 ? 18.334 1.221 -16.463 1.00 68.81 89 THR A C 1
ATOM 749 O O . THR A 1 89 ? 19.231 1.096 -17.292 1.00 68.81 89 THR A O 1
ATOM 752 N N . HIS A 1 90 ? 17.915 2.432 -16.085 1.00 71.12 90 HIS A N 1
ATOM 753 C CA . HIS A 1 90 ? 18.565 3.663 -16.555 1.00 71.12 90 HIS A CA 1
ATOM 754 C C . HIS A 1 90 ? 19.947 3.880 -15.920 1.00 71.12 90 HIS A C 1
ATOM 756 O O . HIS A 1 90 ? 20.880 4.263 -16.619 1.00 71.12 90 HIS A O 1
ATOM 762 N N . TYR A 1 91 ? 20.100 3.562 -14.632 1.00 68.75 91 TYR A N 1
ATOM 763 C CA . TYR A 1 91 ? 21.370 3.660 -13.912 1.00 68.75 91 TYR A CA 1
ATOM 764 C C . TYR A 1 91 ? 22.441 2.737 -14.507 1.00 68.75 91 TYR A C 1
ATOM 766 O O . TYR A 1 91 ? 23.561 3.167 -14.749 1.00 68.75 91 TYR A O 1
ATOM 774 N N . ALA A 1 92 ? 22.083 1.492 -14.833 1.00 67.81 92 ALA A N 1
ATOM 775 C CA . ALA A 1 92 ? 22.993 0.513 -15.429 1.00 67.81 92 ALA A CA 1
ATOM 776 C C . ALA A 1 92 ? 23.460 0.866 -16.857 1.00 67.81 92 ALA A C 1
ATOM 778 O O . ALA A 1 92 ? 24.342 0.196 -17.391 1.00 67.81 92 ALA A O 1
ATOM 779 N N . ILE A 1 93 ? 22.843 1.864 -17.495 1.00 67.25 93 ILE A N 1
ATOM 780 C CA . ILE A 1 93 ? 23.130 2.273 -18.877 1.00 67.25 93 ILE A CA 1
ATOM 781 C C . ILE A 1 93 ? 23.796 3.639 -18.975 1.00 67.25 93 ILE A C 1
ATOM 783 O O . ILE A 1 93 ? 24.192 4.020 -20.071 1.00 67.25 93 ILE A O 1
ATOM 787 N N . GLU A 1 94 ? 24.009 4.317 -17.843 1.00 64.31 94 GLU A N 1
ATOM 788 C CA . GLU A 1 94 ? 24.686 5.62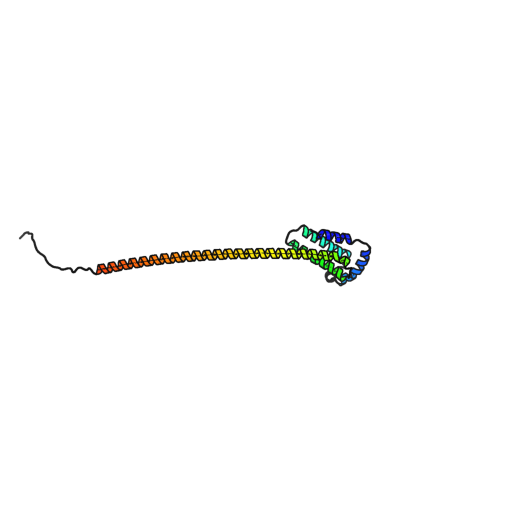2 -17.798 1.00 64.31 94 GLU A CA 1
ATOM 789 C C . GLU A 1 94 ? 24.017 6.655 -18.725 1.00 64.31 94 GLU A C 1
ATOM 791 O O . GLU A 1 94 ? 24.670 7.485 -19.349 1.00 64.31 94 GLU A O 1
ATOM 796 N N . ASP A 1 95 ? 22.686 6.592 -18.834 1.00 65.50 95 ASP A N 1
ATOM 797 C CA . ASP A 1 95 ? 21.893 7.574 -19.579 1.00 65.50 95 ASP A CA 1
ATOM 798 C C . ASP A 1 95 ? 21.934 8.943 -18.866 1.00 65.50 95 ASP A C 1
ATOM 800 O O . ASP A 1 95 ? 22.051 9.009 -17.639 1.00 65.50 95 ASP A O 1
ATOM 804 N N . ASP A 1 96 ? 21.776 10.046 -19.607 1.00 71.44 96 ASP A N 1
ATOM 805 C CA . ASP A 1 96 ? 21.825 11.397 -19.026 1.00 71.44 96 ASP A CA 1
ATOM 806 C C . ASP A 1 96 ? 20.829 11.564 -17.865 1.00 71.44 96 ASP A C 1
ATOM 808 O O . ASP A 1 96 ? 19.620 11.347 -18.022 1.00 71.44 96 ASP A O 1
ATOM 812 N N . PHE A 1 97 ? 21.307 12.063 -16.718 1.00 68.75 97 PHE A N 1
ATOM 813 C CA . PHE A 1 97 ? 20.487 12.302 -15.521 1.00 68.75 97 PHE A CA 1
ATOM 814 C C . PHE A 1 97 ? 19.225 13.126 -15.805 1.00 68.75 97 PHE A C 1
ATOM 816 O O . PHE A 1 97 ? 18.175 12.860 -15.219 1.00 68.75 97 PHE A O 1
ATOM 823 N N . ASN A 1 98 ? 19.286 14.049 -16.770 1.00 72.38 98 ASN A N 1
ATOM 824 C CA . ASN A 1 98 ? 18.161 14.878 -17.210 1.00 72.38 98 ASN A CA 1
ATOM 825 C C . ASN A 1 98 ? 16.936 14.058 -17.653 1.00 72.38 98 ASN A C 1
ATOM 827 O O . ASN A 1 98 ? 15.796 14.482 -17.455 1.00 72.38 98 ASN A O 1
ATOM 831 N N . LYS A 1 99 ? 17.149 12.857 -18.205 1.00 69.56 99 LYS A N 1
ATOM 832 C CA . LYS A 1 99 ? 16.081 11.941 -18.634 1.00 69.56 99 LYS A CA 1
ATOM 833 C C . LYS A 1 99 ? 15.507 11.128 -17.462 1.00 69.56 99 LYS A C 1
ATOM 835 O O . LYS A 1 99 ? 14.361 10.684 -17.535 1.00 69.56 99 LYS A O 1
ATOM 840 N N . MET A 1 100 ? 16.263 10.975 -16.369 1.00 70.75 100 MET A N 1
ATOM 841 C CA . MET A 1 100 ? 15.867 10.239 -15.158 1.00 70.75 100 MET A CA 1
ATOM 842 C C . MET A 1 100 ? 15.095 11.089 -14.138 1.00 70.75 100 MET A C 1
ATOM 844 O O . MET A 1 100 ? 14.315 10.531 -13.367 1.00 70.75 100 MET A O 1
ATOM 848 N N . ILE A 1 101 ? 15.244 12.420 -14.158 1.00 79.12 101 ILE A N 1
ATOM 849 C CA . ILE A 1 101 ? 14.527 13.361 -13.270 1.00 79.12 101 ILE A CA 1
ATOM 850 C C . ILE A 1 101 ? 13.021 13.046 -13.149 1.00 79.12 101 ILE A C 1
ATOM 852 O O . ILE A 1 101 ? 12.543 12.868 -12.025 1.00 79.12 101 ILE A O 1
ATOM 856 N N . PRO A 1 102 ? 12.246 12.910 -14.248 1.00 73.81 102 PRO A N 1
ATOM 857 C CA . PRO A 1 102 ? 10.819 12.609 -14.136 1.00 73.81 102 PRO A CA 1
ATOM 858 C C . PRO A 1 102 ? 10.535 11.219 -13.545 1.00 73.81 102 PRO A C 1
ATOM 860 O O . PRO A 1 102 ? 9.509 11.041 -12.893 1.00 73.81 102 PRO A O 1
ATOM 863 N N . ALA A 1 103 ? 11.424 10.239 -13.734 1.00 75.00 103 ALA A N 1
ATOM 864 C CA . ALA A 1 103 ? 11.270 8.902 -13.159 1.00 75.00 103 ALA A CA 1
ATOM 865 C C . ALA A 1 103 ? 11.524 8.901 -11.643 1.00 75.00 103 ALA A C 1
ATOM 867 O O . ALA A 1 103 ? 10.790 8.255 -10.897 1.00 75.00 103 ALA A O 1
ATOM 868 N N . ILE A 1 104 ? 12.513 9.668 -11.180 1.00 79.81 104 ILE A N 1
ATOM 869 C CA . ILE A 1 104 ? 12.837 9.810 -9.754 1.00 79.81 104 ILE A CA 1
ATOM 870 C C . ILE A 1 104 ? 11.738 10.590 -9.025 1.00 79.81 104 ILE A C 1
ATOM 872 O O . ILE A 1 104 ? 11.278 10.154 -7.970 1.00 79.81 104 ILE A O 1
ATOM 876 N N . ALA A 1 105 ? 11.255 11.693 -9.607 1.00 81.12 105 ALA A N 1
ATOM 877 C CA . ALA A 1 105 ? 10.120 12.447 -9.068 1.00 81.12 105 ALA A CA 1
ATOM 878 C C . ALA A 1 105 ? 8.848 11.584 -8.971 1.00 81.12 105 ALA A C 1
ATOM 880 O O . ALA A 1 105 ? 8.048 11.711 -8.044 1.00 81.12 105 ALA A O 1
ATOM 881 N N . PHE A 1 106 ? 8.669 10.659 -9.912 1.00 75.19 106 PHE A N 1
ATOM 882 C CA . PHE A 1 106 ? 7.570 9.706 -9.866 1.00 75.19 106 PHE A CA 1
ATOM 883 C C . PHE A 1 106 ? 7.753 8.643 -8.771 1.00 75.19 106 PHE A C 1
ATOM 885 O O . PHE A 1 106 ? 6.808 8.345 -8.034 1.00 75.19 106 PHE A O 1
ATOM 892 N N . ALA A 1 107 ? 8.968 8.109 -8.615 1.00 78.25 107 ALA A N 1
ATOM 893 C CA . ALA A 1 107 ? 9.296 7.165 -7.550 1.00 78.25 107 ALA A CA 1
ATOM 894 C C . ALA A 1 107 ? 9.070 7.776 -6.162 1.00 78.25 107 ALA A C 1
ATOM 896 O O . ALA A 1 107 ? 8.449 7.138 -5.310 1.00 78.25 107 ALA A O 1
ATOM 897 N N . SER A 1 108 ? 9.501 9.023 -5.946 1.00 82.19 108 SER A N 1
ATOM 898 C CA . SER A 1 108 ? 9.318 9.708 -4.665 1.00 82.19 108 SER A CA 1
ATOM 899 C C . SER A 1 108 ? 7.838 9.895 -4.332 1.00 82.19 108 SER A C 1
ATOM 901 O O . SER A 1 108 ? 7.430 9.563 -3.224 1.00 82.19 108 SER A O 1
ATOM 903 N N . MET A 1 109 ? 6.997 10.293 -5.292 1.00 82.88 109 MET A N 1
ATOM 904 C CA . MET A 1 109 ? 5.552 10.442 -5.075 1.00 82.88 109 MET A CA 1
ATOM 905 C C . MET A 1 109 ? 4.874 9.119 -4.660 1.00 82.88 109 MET A C 1
ATOM 907 O O . MET A 1 109 ? 3.995 9.107 -3.792 1.00 82.88 109 MET A O 1
ATOM 911 N N . LEU A 1 110 ? 5.275 7.990 -5.257 1.00 79.50 110 LEU A N 1
ATOM 912 C CA . LEU A 1 110 ? 4.763 6.661 -4.893 1.00 79.50 110 LEU A CA 1
ATOM 913 C C . LEU A 1 110 ? 5.223 6.228 -3.499 1.00 79.50 110 LEU A C 1
ATOM 915 O O . LEU A 1 110 ? 4.431 5.669 -2.734 1.00 79.50 110 LEU A O 1
ATOM 919 N N . ILE A 1 111 ? 6.475 6.531 -3.156 1.00 85.94 111 ILE A N 1
ATOM 920 C CA . ILE A 1 111 ? 7.035 6.291 -1.826 1.00 85.94 111 ILE A CA 1
ATOM 921 C C . ILE A 1 111 ? 6.294 7.133 -0.785 1.00 85.94 111 ILE A C 1
ATOM 923 O O . ILE A 1 111 ? 5.829 6.582 0.209 1.00 85.94 111 ILE A O 1
ATOM 927 N N . THR A 1 112 ? 6.077 8.429 -1.027 1.00 87.00 112 THR A N 1
ATOM 928 C CA . THR A 1 112 ? 5.299 9.298 -0.130 1.00 87.00 112 THR A CA 1
ATOM 929 C C . THR A 1 112 ? 3.899 8.741 0.099 1.00 87.00 112 THR A C 1
ATOM 931 O O . THR A 1 112 ? 3.421 8.706 1.231 1.00 87.00 112 THR A O 1
ATOM 934 N N . ARG A 1 113 ? 3.242 8.233 -0.950 1.00 83.25 113 ARG A N 1
ATOM 935 C CA . ARG A 1 113 ? 1.923 7.605 -0.823 1.00 83.25 113 ARG A CA 1
ATOM 936 C C . ARG A 1 113 ? 1.953 6.328 0.023 1.00 83.25 113 ARG A C 1
ATOM 938 O O . ARG A 1 113 ? 1.015 6.091 0.783 1.00 83.25 113 ARG A O 1
ATOM 945 N N . LEU A 1 114 ? 3.004 5.515 -0.101 1.00 85.25 114 LEU A N 1
ATOM 946 C CA . LEU A 1 114 ? 3.201 4.324 0.729 1.00 85.25 114 LEU A CA 1
ATOM 947 C C . LEU A 1 114 ? 3.429 4.706 2.196 1.00 85.25 114 LEU A C 1
ATOM 949 O O . LEU A 1 114 ? 2.806 4.117 3.077 1.00 85.25 114 LEU A O 1
ATOM 953 N N . ILE A 1 115 ? 4.274 5.710 2.445 1.00 89.56 115 ILE A N 1
ATOM 954 C CA . ILE A 1 115 ? 4.560 6.231 3.785 1.00 89.56 115 ILE A CA 1
ATOM 955 C C . ILE A 1 115 ? 3.285 6.778 4.420 1.00 89.56 115 ILE A C 1
ATOM 957 O O . ILE A 1 115 ? 2.975 6.416 5.548 1.00 89.56 115 ILE A O 1
ATOM 961 N N . LEU A 1 116 ? 2.506 7.581 3.692 1.00 89.12 116 LEU A N 1
ATOM 962 C CA . LEU A 1 116 ? 1.244 8.123 4.191 1.00 89.12 116 LEU A CA 1
ATOM 963 C C . LEU A 1 116 ? 0.268 7.005 4.564 1.00 89.12 116 LEU A C 1
ATOM 965 O O . LEU A 1 116 ? -0.344 7.049 5.624 1.00 89.12 116 LEU A O 1
ATOM 969 N N . TYR A 1 117 ? 0.150 5.977 3.721 1.00 85.69 117 TYR A N 1
ATOM 970 C CA . TYR A 1 117 ? -0.677 4.818 4.040 1.00 85.69 117 TYR A CA 1
ATOM 971 C C . TYR A 1 117 ? -0.181 4.092 5.300 1.00 85.69 117 TYR A C 1
ATOM 973 O O . TYR A 1 117 ? -0.982 3.737 6.162 1.00 85.69 117 TYR A O 1
ATOM 981 N N . ALA A 1 118 ? 1.132 3.879 5.424 1.00 87.06 118 ALA A N 1
ATOM 982 C CA . ALA A 1 118 ? 1.722 3.241 6.596 1.00 87.06 118 ALA A CA 1
ATOM 983 C C . ALA A 1 118 ? 1.503 4.071 7.869 1.00 87.06 118 ALA A C 1
ATOM 985 O O . ALA A 1 118 ? 1.200 3.505 8.916 1.00 87.06 118 ALA A O 1
ATOM 986 N N . LEU A 1 119 ? 1.604 5.396 7.766 1.00 90.38 119 LEU A N 1
ATOM 987 C CA . LEU A 1 119 ? 1.386 6.333 8.860 1.00 90.38 119 LEU A CA 1
ATOM 988 C C . LEU A 1 119 ? -0.081 6.357 9.297 1.00 90.38 119 LEU A C 1
ATOM 990 O O . LEU A 1 119 ? -0.368 6.186 10.475 1.00 90.38 119 LEU A O 1
ATOM 994 N N . VAL A 1 120 ? -1.019 6.494 8.357 1.00 90.56 120 VAL A N 1
ATOM 995 C CA . VAL A 1 120 ? -2.461 6.439 8.656 1.00 90.56 120 VAL A CA 1
ATOM 996 C C . VAL A 1 120 ? -2.814 5.115 9.325 1.00 90.56 120 VAL A C 1
ATOM 998 O O . VAL A 1 120 ? -3.511 5.096 10.333 1.00 90.56 120 VAL A O 1
ATOM 1001 N N . LYS A 1 121 ? -2.258 4.008 8.827 1.00 87.44 121 LYS A N 1
ATOM 1002 C CA . LYS A 1 121 ? -2.473 2.691 9.423 1.00 87.44 121 LYS A CA 1
ATOM 1003 C C . LYS A 1 121 ? -1.884 2.565 10.831 1.00 87.44 121 LYS A C 1
ATOM 1005 O O . LYS A 1 121 ? -2.453 1.861 11.660 1.00 87.44 121 LYS A O 1
ATOM 1010 N N . ARG A 1 122 ? -0.755 3.226 11.114 1.00 91.00 122 ARG A N 1
ATOM 1011 C CA . ARG A 1 122 ? -0.185 3.299 12.471 1.00 91.00 122 ARG A CA 1
ATOM 1012 C C . ARG A 1 122 ? -1.150 4.013 13.414 1.00 91.00 122 ARG A C 1
ATOM 1014 O O . ARG A 1 122 ? -1.504 3.427 14.427 1.00 91.00 122 ARG A O 1
ATOM 1021 N 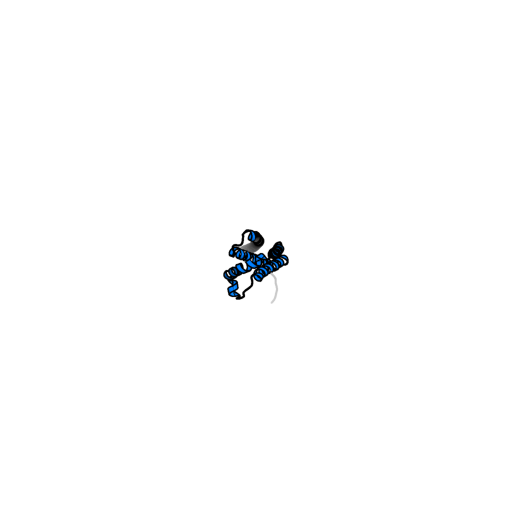N . PHE A 1 123 ? -1.656 5.179 13.016 1.00 90.81 123 PHE A N 1
ATOM 1022 C CA . PHE A 1 123 ? -2.629 5.932 13.809 1.00 90.81 123 PHE A CA 1
ATOM 1023 C C . PHE A 1 123 ? -3.940 5.172 14.037 1.00 90.81 123 PHE A C 1
ATOM 1025 O O . PHE A 1 123 ? -4.507 5.224 15.125 1.00 90.81 123 PHE A O 1
ATOM 1032 N N . GLU A 1 124 ? -4.432 4.445 13.031 1.00 89.19 124 GLU A N 1
ATOM 1033 C CA . GLU A 1 124 ? -5.613 3.590 13.194 1.00 89.19 124 GLU A CA 1
ATOM 1034 C C . GLU A 1 124 ? -5.364 2.478 14.218 1.00 89.19 124 GLU A C 1
ATOM 1036 O O . GLU A 1 124 ? -6.222 2.213 15.058 1.00 89.19 124 GLU A O 1
ATOM 1041 N N . ASN A 1 125 ? -4.194 1.839 14.179 1.00 91.00 125 ASN A N 1
ATOM 1042 C CA . ASN A 1 125 ? -3.836 0.801 15.141 1.00 91.00 125 ASN A CA 1
ATOM 1043 C C . ASN A 1 125 ? -3.709 1.367 16.563 1.00 91.00 125 ASN A C 1
ATOM 1045 O O . ASN A 1 125 ? -4.316 0.816 17.474 1.00 91.00 125 ASN A O 1
ATOM 1049 N N . GLU A 1 126 ? -3.011 2.493 16.730 1.00 91.81 126 GLU A N 1
ATOM 1050 C CA . GLU A 1 126 ? -2.847 3.172 18.024 1.00 91.81 126 GLU A CA 1
ATOM 1051 C C . GLU A 1 126 ? -4.203 3.558 18.625 1.00 91.81 126 GLU A C 1
ATOM 1053 O O . GLU A 1 126 ? -4.498 3.233 19.772 1.00 91.81 126 GLU A O 1
ATOM 1058 N N . ARG A 1 127 ? -5.096 4.143 17.818 1.00 91.94 127 ARG A N 1
ATOM 1059 C CA . ARG A 1 127 ? -6.452 4.494 18.258 1.00 91.94 127 ARG A CA 1
ATOM 1060 C C . ARG A 1 127 ? -7.268 3.271 18.693 1.00 91.94 127 ARG A C 1
ATOM 1062 O O . ARG A 1 127 ? -8.022 3.348 19.665 1.00 91.94 127 ARG A O 1
ATOM 1069 N N . ASN A 1 128 ? -7.137 2.148 17.984 1.00 92.06 128 ASN A N 1
ATOM 1070 C CA . ASN A 1 128 ? -7.799 0.892 18.347 1.00 92.06 128 ASN A CA 1
ATOM 1071 C C . ASN A 1 128 ? -7.235 0.305 19.652 1.00 92.06 128 ASN A C 1
ATOM 1073 O O . ASN A 1 128 ? -7.986 -0.274 20.445 1.00 92.06 128 ASN A O 1
ATOM 1077 N N . ASP A 1 129 ? -5.931 0.454 19.885 1.00 91.69 129 ASP A N 1
ATOM 1078 C CA . ASP A 1 129 ? -5.266 0.003 21.106 1.00 91.69 129 ASP A CA 1
ATOM 1079 C C . ASP A 1 129 ? -5.686 0.851 22.315 1.00 91.69 129 ASP A C 1
ATOM 1081 O O . ASP A 1 129 ? -6.050 0.287 23.352 1.00 91.69 129 ASP A O 1
ATOM 1085 N N . ASP A 1 130 ? -5.766 2.175 22.159 1.00 92.44 130 ASP A N 1
ATOM 1086 C CA . ASP A 1 130 ? -6.287 3.096 23.178 1.00 92.44 130 ASP A CA 1
ATOM 1087 C C . ASP A 1 130 ? -7.737 2.771 23.549 1.00 92.44 130 ASP A C 1
ATOM 1089 O O . ASP A 1 130 ? -8.117 2.745 24.724 1.00 92.44 130 ASP A O 1
ATOM 1093 N N . GLU A 1 131 ? -8.568 2.470 22.551 1.00 93.94 131 GLU A N 1
ATOM 1094 C CA . GLU A 1 131 ? -9.949 2.055 22.769 1.00 93.94 131 GLU A CA 1
ATOM 1095 C C . GLU A 1 131 ? -10.050 0.711 23.498 1.00 93.94 131 GLU A C 1
ATOM 1097 O O . GLU A 1 131 ? -10.838 0.570 24.440 1.00 93.94 131 GLU A O 1
ATOM 1102 N N . ARG A 1 132 ? -9.207 -0.264 23.143 1.00 92.56 132 ARG A N 1
ATOM 1103 C CA . ARG A 1 132 ? -9.116 -1.536 23.875 1.00 92.56 132 ARG A CA 1
ATOM 1104 C C . ARG A 1 132 ? -8.673 -1.328 25.318 1.00 92.56 132 ARG A C 1
ATOM 1106 O O . ARG A 1 132 ? -9.228 -1.973 26.211 1.00 92.56 132 ARG A O 1
ATOM 1113 N N . LEU A 1 133 ? -7.704 -0.449 25.562 1.00 93.69 133 LEU A N 1
ATOM 1114 C CA . LEU A 1 133 ? -7.218 -0.141 26.905 1.00 93.69 133 LEU A CA 1
ATOM 1115 C C . LEU A 1 133 ? -8.310 0.538 27.740 1.00 93.69 133 LEU A C 1
ATOM 1117 O O . LEU A 1 133 ? -8.569 0.135 28.875 1.00 93.69 133 LEU A O 1
ATOM 1121 N N . ARG A 1 134 ? -9.018 1.507 27.149 1.00 94.56 134 ARG A N 1
ATOM 1122 C CA . ARG A 1 134 ? -10.162 2.187 27.767 1.00 94.56 134 ARG A CA 1
ATOM 1123 C C . ARG A 1 134 ? -11.255 1.194 28.155 1.00 94.56 134 ARG A C 1
ATOM 1125 O O . ARG A 1 134 ? -11.710 1.214 29.298 1.00 94.56 134 ARG A O 1
ATOM 1132 N N . ASN A 1 135 ? -11.628 0.292 27.249 1.00 95.00 135 ASN A N 1
ATOM 1133 C CA . ASN A 1 135 ? -12.653 -0.719 27.510 1.00 95.00 135 ASN A CA 1
ATOM 1134 C C . ASN A 1 135 ? -12.230 -1.683 28.629 1.00 95.00 135 ASN A C 1
ATOM 1136 O O . ASN A 1 135 ? -13.005 -1.904 29.559 1.00 95.00 135 ASN A O 1
ATOM 1140 N N . LYS A 1 136 ? -10.982 -2.177 28.616 1.00 95.06 136 LYS A N 1
ATOM 1141 C CA . LYS A 1 136 ? -10.437 -3.003 29.710 1.00 95.06 136 LYS A CA 1
ATOM 1142 C C . LYS A 1 136 ? -10.480 -2.275 31.056 1.00 95.06 136 LYS A C 1
ATOM 1144 O O . LYS A 1 136 ? -10.903 -2.862 32.051 1.00 95.06 136 LYS A O 1
ATOM 1149 N N . ASN A 1 137 ? -10.095 -0.999 31.087 1.00 95.50 137 ASN A N 1
ATOM 1150 C CA . ASN A 1 137 ? -10.107 -0.188 32.305 1.00 95.50 137 ASN A CA 1
ATOM 1151 C C . ASN A 1 137 ? -11.527 0.003 32.858 1.00 95.50 137 ASN A C 1
ATOM 1153 O O . ASN A 1 137 ? -11.728 -0.081 34.070 1.00 95.50 137 ASN A O 1
ATOM 1157 N N . ILE A 1 138 ? -12.520 0.219 31.989 1.00 95.88 138 ILE A N 1
ATOM 1158 C CA . ILE A 1 138 ? -13.930 0.320 32.391 1.00 95.88 138 ILE A CA 1
ATOM 1159 C C . ILE A 1 138 ? -14.415 -1.011 32.978 1.00 95.88 138 ILE A C 1
ATOM 1161 O O . ILE A 1 138 ? -14.961 -1.023 34.080 1.00 95.88 138 ILE A O 1
ATOM 1165 N N . THR A 1 139 ? -14.171 -2.137 32.301 1.00 94.31 139 THR A N 1
ATOM 1166 C CA . THR A 1 139 ? -14.578 -3.464 32.791 1.00 94.31 139 THR A CA 1
ATOM 1167 C C . THR A 1 139 ? -13.935 -3.796 34.136 1.00 94.31 139 THR A C 1
ATOM 1169 O O . THR A 1 139 ? -14.623 -4.266 35.038 1.00 94.31 139 THR A O 1
ATOM 1172 N N . MET A 1 140 ? -12.647 -3.492 34.317 1.00 93.88 140 MET A N 1
ATOM 1173 C CA . MET A 1 140 ? -11.956 -3.701 35.594 1.00 93.88 140 MET A CA 1
ATOM 1174 C C . MET A 1 140 ? -12.543 -2.851 36.725 1.00 93.88 140 MET A C 1
ATOM 1176 O O . MET A 1 140 ? -12.719 -3.355 37.834 1.00 93.88 140 MET A O 1
ATOM 1180 N N . LYS A 1 141 ? -12.904 -1.588 36.455 1.00 95.25 141 LYS A N 1
ATOM 1181 C CA . LYS A 1 141 ? -13.594 -0.732 37.436 1.00 95.25 141 LYS A CA 1
ATOM 1182 C C . LYS A 1 141 ? -14.979 -1.269 37.799 1.00 95.25 141 LYS A C 1
ATOM 1184 O O . LYS A 1 141 ? -15.353 -1.255 38.968 1.00 95.25 141 LYS A O 1
ATOM 1189 N N . LEU A 1 142 ? -15.737 -1.760 36.820 1.00 94.94 142 LEU A N 1
ATOM 1190 C CA . LEU A 1 142 ? -17.055 -2.350 37.071 1.00 94.94 142 LEU A CA 1
ATOM 1191 C C . LEU A 1 142 ? -16.945 -3.638 37.895 1.00 94.94 142 LEU A C 1
ATOM 1193 O O . LEU A 1 142 ? -17.718 -3.834 38.834 1.00 94.94 142 LEU A O 1
ATOM 1197 N N . LEU A 1 143 ? -15.955 -4.482 37.594 1.00 94.62 143 LEU A N 1
ATOM 1198 C CA . LEU A 1 143 ? -15.670 -5.695 38.356 1.00 94.62 143 LEU A CA 1
ATOM 1199 C C . LEU A 1 143 ? -15.280 -5.370 39.798 1.00 94.62 143 LEU A C 1
ATOM 1201 O O . LEU A 1 143 ? -15.890 -5.917 40.716 1.00 94.62 143 LEU A O 1
ATOM 1205 N N . SER A 1 144 ? -14.346 -4.442 40.025 1.00 93.81 144 SER A N 1
ATOM 1206 C CA . SER A 1 144 ? -13.948 -4.060 41.386 1.00 93.81 144 SER A CA 1
ATOM 1207 C C . SER A 1 144 ? -15.117 -3.476 42.185 1.00 93.81 144 SER A C 1
ATOM 1209 O O . SER A 1 144 ? -15.297 -3.820 43.354 1.00 93.81 144 SER A O 1
ATOM 1211 N N . GLN A 1 145 ? -15.980 -2.680 41.546 1.00 94.88 145 GLN A N 1
ATOM 1212 C CA . GLN A 1 145 ? -17.186 -2.143 42.174 1.00 94.88 145 GLN A CA 1
ATOM 1213 C C . GLN A 1 145 ? -18.229 -3.233 42.474 1.00 94.88 145 GLN A C 1
ATOM 1215 O O . GLN A 1 145 ? -18.927 -3.149 43.486 1.00 94.88 145 GLN A O 1
ATOM 1220 N N . SER A 1 146 ? -18.359 -4.258 41.623 1.00 92.94 146 SER A N 1
ATOM 1221 C CA . SER A 1 146 ? -19.233 -5.410 41.893 1.00 92.94 146 SER A CA 1
ATOM 1222 C C . SER A 1 146 ? -18.734 -6.227 43.089 1.00 92.94 146 SER A C 1
ATOM 1224 O O . SER A 1 146 ? -19.502 -6.474 44.015 1.00 92.94 146 SER A O 1
ATOM 1226 N N . ILE A 1 147 ? -17.429 -6.510 43.146 1.00 93.94 147 ILE A N 1
ATOM 1227 C CA . ILE A 1 147 ? -16.799 -7.263 44.234 1.00 93.94 147 ILE A CA 1
ATOM 1228 C C . ILE A 1 147 ? -16.921 -6.495 45.551 1.00 93.94 147 ILE A C 1
ATOM 1230 O O . ILE A 1 147 ? -17.304 -7.075 46.564 1.00 93.94 147 ILE A O 1
ATOM 1234 N N . ALA A 1 148 ? -16.655 -5.185 45.555 1.00 92.38 148 ALA A N 1
ATOM 1235 C CA . ALA A 1 148 ? -16.815 -4.360 46.752 1.00 92.38 148 ALA A CA 1
ATOM 1236 C C . ALA A 1 148 ? -18.275 -4.345 47.254 1.00 92.38 148 ALA A C 1
ATOM 1238 O O . ALA A 1 148 ? -18.524 -4.435 48.464 1.00 92.38 148 ALA A O 1
ATOM 1239 N N . ARG A 1 149 ? -19.253 -4.283 46.336 1.00 92.06 149 ARG A N 1
ATOM 1240 C CA . ARG A 1 149 ? -20.683 -4.376 46.681 1.00 92.06 149 ARG A CA 1
ATOM 1241 C C . ARG A 1 149 ? -21.048 -5.739 47.274 1.00 92.06 149 ARG A C 1
ATOM 1243 O O . ARG A 1 149 ? -21.752 -5.772 48.285 1.00 92.06 149 ARG A O 1
ATOM 1250 N N . ASP A 1 150 ? -20.540 -6.833 46.718 1.00 94.31 150 ASP A N 1
ATOM 1251 C CA . ASP A 1 150 ? -20.795 -8.181 47.236 1.00 94.31 150 ASP A CA 1
ATOM 1252 C C . ASP A 1 150 ? -20.149 -8.412 48.605 1.00 94.31 150 ASP A C 1
ATOM 1254 O O . ASP A 1 150 ? -20.814 -8.895 49.525 1.00 94.31 150 ASP A O 1
ATOM 1258 N N . GLN A 1 151 ? -18.901 -7.976 48.797 1.00 93.31 151 GLN A N 1
ATOM 1259 C CA . GLN A 1 151 ? -18.227 -8.023 50.102 1.00 93.31 151 GLN A CA 1
ATOM 1260 C C . GLN A 1 151 ? -19.043 -7.298 51.183 1.00 93.31 151 GLN A C 1
ATOM 1262 O O . GLN A 1 151 ? -19.239 -7.823 52.283 1.00 93.31 151 GLN A O 1
ATOM 1267 N N . SER A 1 152 ? -19.606 -6.133 50.851 1.00 87.94 152 SER A N 1
ATOM 1268 C CA . SER A 1 152 ? -20.467 -5.368 51.761 1.00 87.94 152 SER A CA 1
ATOM 1269 C C . SER A 1 152 ? -21.753 -6.126 52.122 1.00 87.94 152 SER A C 1
ATOM 1271 O O . SER A 1 152 ? -22.139 -6.172 53.295 1.00 87.94 152 SER A O 1
ATOM 1273 N N . ARG A 1 153 ? -22.404 -6.780 51.143 1.00 88.06 153 ARG A N 1
ATOM 1274 C CA . ARG A 1 153 ? -23.603 -7.606 51.392 1.00 88.06 153 ARG A CA 1
ATOM 1275 C C . ARG A 1 153 ? -23.296 -8.793 52.302 1.00 88.06 153 ARG A C 1
ATOM 1277 O O . ARG A 1 153 ? -24.036 -9.040 53.257 1.00 88.06 153 ARG A O 1
ATOM 1284 N N . ILE A 1 154 ? -22.194 -9.498 52.047 1.00 88.31 154 ILE A N 1
ATOM 1285 C CA . ILE A 1 154 ? -21.778 -10.665 52.836 1.00 88.31 154 ILE A CA 1
ATOM 1286 C C . ILE A 1 154 ? -21.489 -10.260 54.287 1.00 88.31 154 ILE A C 1
ATOM 1288 O O . ILE A 1 154 ? -21.914 -10.950 55.220 1.00 88.31 154 ILE A O 1
ATOM 1292 N N . LEU A 1 155 ? -20.808 -9.129 54.497 1.00 87.88 155 LEU A N 1
ATOM 1293 C CA . LEU A 1 155 ? -20.496 -8.624 55.833 1.00 87.88 155 LEU A CA 1
ATOM 1294 C C . LEU A 1 155 ? -21.770 -8.282 56.624 1.00 87.88 155 LEU A C 1
ATOM 1296 O O . LEU A 1 155 ? -21.895 -8.662 57.792 1.00 87.88 155 LEU A O 1
ATOM 1300 N N . CYS A 1 156 ? -22.741 -7.627 55.980 1.00 83.25 156 CYS A N 1
ATOM 1301 C CA . CYS A 1 156 ? -24.025 -7.291 56.596 1.00 83.25 156 CYS A CA 1
ATOM 1302 C C . CYS A 1 156 ? -24.813 -8.555 56.990 1.00 83.25 156 CYS A C 1
ATOM 1304 O O . CYS A 1 156 ? -25.278 -8.676 58.128 1.00 83.25 156 CYS A O 1
ATOM 1306 N N . SER A 1 157 ? -24.860 -9.556 56.101 1.00 88.06 157 SER A N 1
ATOM 1307 C CA . SER A 1 157 ? -25.500 -10.850 56.376 1.00 88.06 157 SER A CA 1
ATOM 1308 C C . SER A 1 157 ? -24.835 -11.590 57.546 1.00 88.06 157 SER A C 1
ATOM 1310 O O . SER A 1 157 ? -25.517 -12.099 58.440 1.00 88.06 157 SER A O 1
ATOM 1312 N N . ARG A 1 158 ? -23.494 -11.601 57.599 1.00 87.94 158 ARG A N 1
ATOM 1313 C CA . ARG A 1 158 ? -22.733 -12.192 58.714 1.00 87.94 158 ARG A CA 1
ATOM 1314 C C . ARG A 1 158 ? -23.030 -11.508 60.047 1.00 87.94 158 ARG A C 1
ATOM 1316 O O . ARG A 1 158 ? -23.236 -12.200 61.045 1.00 87.94 158 ARG A O 1
ATOM 1323 N N . ASN A 1 159 ? -23.063 -10.177 60.082 1.00 85.75 159 ASN A N 1
ATOM 1324 C CA . ASN A 1 159 ? -23.345 -9.430 61.310 1.00 85.75 159 ASN A CA 1
ATOM 1325 C C . ASN A 1 159 ? -24.780 -9.649 61.800 1.00 85.75 159 ASN A C 1
ATOM 1327 O O . ASN A 1 159 ? -24.979 -9.854 62.999 1.00 85.75 159 ASN A O 1
ATOM 1331 N N . SER A 1 160 ? -25.757 -9.694 60.890 1.00 87.44 160 SER A N 1
ATOM 1332 C CA . SER A 1 160 ? -27.153 -9.989 61.228 1.00 87.44 160 SER A CA 1
ATOM 1333 C C . SER A 1 160 ? -27.301 -11.377 61.873 1.00 87.44 160 SER A C 1
ATOM 1335 O O . SER A 1 160 ? -27.818 -11.492 62.988 1.00 87.44 160 SER A O 1
ATOM 1337 N N . ALA A 1 161 ? -26.714 -12.421 61.270 1.00 82.19 161 ALA A N 1
ATOM 1338 C CA . ALA A 1 161 ? -26.710 -13.776 61.834 1.00 82.19 161 ALA A CA 1
ATOM 1339 C C . ALA A 1 161 ? -26.031 -13.843 63.217 1.00 82.19 161 ALA A C 1
ATOM 1341 O O . ALA A 1 161 ? -26.513 -14.511 64.138 1.00 82.19 161 ALA A O 1
ATOM 1342 N N . ARG A 1 162 ? -24.926 -13.106 63.400 1.00 81.38 162 ARG A N 1
ATOM 1343 C CA . ARG A 1 162 ? -24.211 -13.028 64.683 1.00 81.38 162 ARG A CA 1
ATOM 1344 C C . ARG A 1 162 ? -25.074 -12.364 65.769 1.00 81.38 162 ARG A C 1
ATOM 1346 O O . ARG A 1 162 ? -25.046 -12.805 66.918 1.00 81.38 162 ARG A O 1
ATOM 1353 N N . ASN A 1 163 ? -25.868 -11.354 65.412 1.00 78.56 163 ASN A N 1
ATOM 1354 C CA . ASN A 1 163 ? -26.762 -10.655 66.338 1.00 78.56 163 ASN A CA 1
ATOM 1355 C C . ASN A 1 163 ? -27.958 -11.522 66.765 1.00 78.56 163 ASN A C 1
ATOM 1357 O O . ASN A 1 163 ? -28.302 -11.566 67.948 1.00 78.56 163 ASN A O 1
ATOM 1361 N N . VAL A 1 164 ? -28.542 -12.282 65.830 1.00 79.38 164 VAL A N 1
ATOM 1362 C CA . VAL A 1 164 ? -29.605 -13.260 66.129 1.00 79.38 164 VAL A CA 1
ATOM 1363 C C . VAL A 1 164 ? -29.100 -14.333 67.097 1.00 79.38 164 VAL A C 1
ATOM 1365 O O . VAL A 1 164 ? -29.763 -14.638 68.091 1.00 79.38 164 VAL A O 1
ATOM 1368 N N . ARG A 1 165 ? -27.882 -14.849 66.877 1.00 75.50 165 ARG A N 1
ATOM 1369 C CA . ARG A 1 165 ? -27.277 -15.852 67.765 1.00 75.50 165 ARG A CA 1
ATOM 1370 C C . ARG A 1 165 ? -27.065 -15.316 69.186 1.00 75.50 165 ARG A C 1
ATOM 1372 O O . ARG A 1 165 ? -27.411 -16.011 70.137 1.00 75.50 165 ARG A O 1
ATOM 1379 N N . LYS A 1 166 ? -26.582 -14.073 69.333 1.00 75.62 166 LYS A N 1
ATOM 1380 C CA . LYS A 1 166 ? -26.421 -13.410 70.644 1.00 75.62 166 LYS A CA 1
ATOM 1381 C C . LYS A 1 166 ? -27.750 -13.203 71.381 1.00 75.62 166 LYS A C 1
ATOM 1383 O O . LYS A 1 166 ? -27.793 -13.344 72.601 1.00 75.62 166 LYS A O 1
ATOM 1388 N N . LYS A 1 167 ? -28.837 -12.882 70.668 1.00 72.81 167 LYS A N 1
ATOM 1389 C CA . LYS A 1 167 ? -30.179 -12.796 71.275 1.00 72.81 167 LYS A CA 1
ATOM 1390 C C . LYS A 1 167 ? -30.656 -14.160 71.779 1.00 72.81 167 LYS A C 1
ATOM 1392 O O . LYS A 1 167 ? -31.142 -14.247 72.902 1.00 72.81 167 LYS A O 1
ATOM 1397 N N . SER A 1 168 ? -30.462 -15.222 70.995 1.00 68.75 168 SER A N 1
ATOM 1398 C CA . SER A 1 168 ? -30.872 -16.579 71.382 1.00 68.75 168 SER A CA 1
ATOM 1399 C C . SER A 1 168 ? -30.119 -17.100 72.615 1.00 68.75 168 SER A C 1
ATOM 1401 O O . SER A 1 168 ? -30.733 -17.711 73.489 1.00 68.75 168 SER A O 1
ATOM 1403 N N . THR A 1 169 ? -28.819 -16.809 72.744 1.00 69.12 169 THR A N 1
ATOM 1404 C CA . THR A 1 169 ? -28.055 -17.154 73.957 1.00 69.12 169 THR A CA 1
ATOM 1405 C C . THR A 1 169 ? -28.534 -16.361 75.170 1.00 69.12 169 THR A C 1
ATOM 1407 O O . THR A 1 169 ? -28.859 -16.972 76.179 1.00 69.12 169 THR A O 1
ATOM 1410 N N . LYS A 1 170 ? -28.733 -15.037 75.048 1.00 67.00 170 LYS A N 1
ATOM 1411 C CA . LYS A 1 170 ? -29.288 -14.215 76.143 1.00 67.00 170 LYS A CA 1
ATOM 1412 C C . LYS A 1 170 ? -30.662 -14.710 76.616 1.00 67.00 170 LYS A C 1
ATOM 1414 O O . LYS A 1 170 ? -30.933 -14.723 77.813 1.00 67.00 170 LYS A O 1
ATOM 1419 N N . GLN A 1 171 ? -31.522 -15.130 75.685 1.00 73.25 171 GLN A N 1
ATOM 1420 C CA . GLN A 1 171 ? -32.835 -15.697 76.001 1.00 73.25 171 GLN A CA 1
ATOM 1421 C C . GLN A 1 171 ? -32.702 -17.020 76.769 1.00 73.25 171 GLN A C 1
ATOM 1423 O O . GLN A 1 171 ? -33.378 -17.216 77.778 1.00 73.25 171 GLN A O 1
ATOM 1428 N N . LYS A 1 172 ? -31.813 -17.920 76.323 1.00 65.38 172 LYS A N 1
ATOM 1429 C CA . LYS A 1 172 ? -31.545 -19.190 77.015 1.00 65.38 172 LYS A CA 1
ATOM 1430 C C . LYS A 1 172 ? -30.988 -18.963 78.421 1.00 65.38 172 LYS A C 1
ATOM 1432 O O . LYS A 1 172 ? -31.469 -19.600 79.353 1.00 65.38 172 LYS A O 1
ATOM 1437 N N . ASP A 1 173 ? -30.064 -18.023 78.593 1.00 64.62 173 ASP A N 1
ATOM 1438 C CA . ASP A 1 173 ? -29.465 -17.708 79.894 1.00 64.62 173 ASP A CA 1
ATOM 1439 C C . ASP A 1 173 ? -30.502 -17.142 80.882 1.00 64.62 173 ASP A C 1
ATOM 1441 O O . ASP A 1 173 ? -30.534 -17.535 82.051 1.00 64.62 173 ASP A O 1
ATOM 1445 N N . GLY A 1 174 ? -31.423 -16.293 80.409 1.00 62.47 174 GLY A N 1
ATOM 1446 C CA . GLY A 1 174 ? -32.543 -15.791 81.215 1.00 62.47 174 GLY A CA 1
ATOM 1447 C C . GLY A 1 174 ? -33.514 -16.893 81.662 1.00 62.47 174 GLY A C 1
ATOM 1448 O O . GLY A 1 174 ? -33.947 -16.919 82.818 1.00 62.47 174 GLY A O 1
ATOM 1449 N N . ILE A 1 175 ? -33.811 -17.851 80.777 1.00 62.50 175 ILE A N 1
ATOM 1450 C CA . ILE A 1 175 ? -34.675 -19.003 81.088 1.00 62.50 175 ILE A CA 1
ATOM 1451 C C . ILE A 1 175 ? -33.989 -19.949 82.090 1.00 62.50 175 ILE A C 1
ATOM 1453 O O . ILE A 1 175 ? -34.631 -20.432 83.025 1.00 62.50 175 ILE A O 1
ATOM 1457 N N . ILE A 1 176 ? -32.683 -20.195 81.938 1.00 62.81 176 ILE A N 1
ATOM 1458 C CA . ILE A 1 176 ? -31.897 -21.030 82.861 1.00 62.81 176 ILE A CA 1
ATOM 1459 C C . ILE A 1 176 ? -31.821 -20.380 84.251 1.00 62.81 176 ILE A C 1
ATOM 1461 O O . ILE A 1 176 ? -31.998 -21.073 85.254 1.00 62.81 176 ILE A O 1
ATOM 1465 N N . SER A 1 177 ? -31.624 -19.061 84.324 1.00 60.12 177 SER A N 1
ATOM 1466 C CA . SER A 1 177 ? -31.609 -18.316 85.590 1.00 60.12 177 SER A CA 1
ATOM 1467 C C . SER A 1 177 ? -32.959 -18.390 86.322 1.00 60.12 177 SER A C 1
ATOM 1469 O O . SER A 1 177 ? -33.002 -18.712 87.510 1.00 60.12 177 SER A O 1
ATOM 1471 N N . SER A 1 178 ? -34.079 -18.234 85.603 1.00 59.72 178 SER A N 1
ATOM 1472 C CA . SER A 1 178 ? -35.426 -18.371 86.190 1.00 59.72 178 SER A CA 1
ATOM 1473 C C . SER A 1 178 ? -35.719 -19.786 86.699 1.00 59.72 178 SER A C 1
ATOM 1475 O O . SER A 1 178 ? -36.261 -19.949 87.793 1.00 59.72 178 SER A O 1
ATOM 1477 N N . LYS A 1 179 ? -35.310 -20.831 85.963 1.00 59.12 179 LYS A N 1
ATOM 1478 C CA . LYS A 1 179 ? -35.441 -22.224 86.430 1.00 59.12 179 LYS A CA 1
ATOM 1479 C C . LYS A 1 179 ? -34.599 -22.501 87.681 1.00 59.12 179 LYS A C 1
ATOM 1481 O O . LYS A 1 179 ? -35.054 -23.210 88.576 1.00 59.12 179 LYS A O 1
ATOM 1486 N N . ARG A 1 180 ? -33.401 -21.915 87.776 1.00 57.69 180 ARG A N 1
ATOM 1487 C CA . ARG A 1 180 ? -32.516 -22.046 88.946 1.00 57.69 180 ARG A CA 1
ATOM 1488 C C . ARG A 1 180 ? -33.080 -21.323 90.181 1.00 57.69 180 ARG A C 1
ATOM 1490 O O . ARG A 1 180 ? -32.899 -21.802 91.296 1.00 57.69 180 ARG A O 1
ATOM 1497 N N . PHE A 1 181 ? -33.817 -20.228 89.986 1.00 57.03 181 PHE A N 1
ATOM 1498 C CA . PHE A 1 181 ? -34.516 -19.511 91.059 1.00 57.03 181 PHE A CA 1
ATOM 1499 C C . PHE A 1 181 ? -35.755 -20.273 91.568 1.00 57.03 181 PHE A C 1
ATOM 1501 O O . PHE A 1 181 ? -35.977 -20.364 92.774 1.00 57.03 181 PHE A O 1
ATOM 1508 N N . LEU A 1 182 ? -36.518 -20.902 90.667 1.00 56.16 182 LEU A N 1
ATOM 1509 C CA . LEU A 1 182 ? -37.692 -21.718 91.015 1.00 56.16 182 LEU A CA 1
ATOM 1510 C C . LEU A 1 182 ? -37.342 -23.022 91.754 1.00 56.16 182 LEU A C 1
ATOM 1512 O O . LEU A 1 182 ? -38.110 -23.456 92.607 1.00 56.16 182 LEU A O 1
ATOM 1516 N N . MET A 1 183 ? -36.167 -23.615 91.519 1.00 53.25 183 MET A N 1
ATOM 1517 C CA . 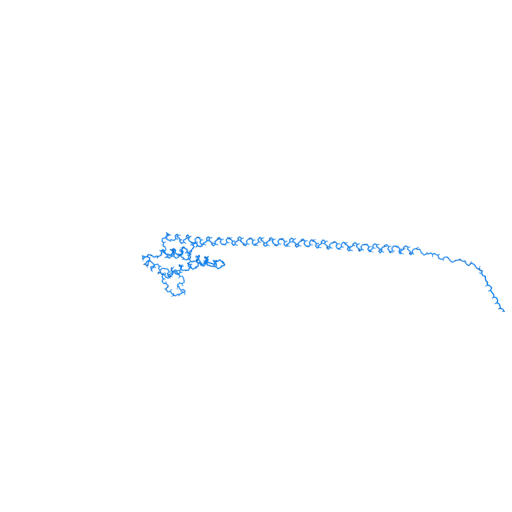MET A 1 183 ? -35.709 -24.796 92.274 1.00 53.25 183 MET A CA 1
ATOM 1518 C C . MET A 1 183 ? -35.253 -24.500 93.716 1.00 53.25 183 MET A C 1
ATOM 1520 O O . MET A 1 183 ? -35.043 -25.440 94.481 1.00 53.25 183 MET A O 1
ATOM 1524 N N . ARG A 1 184 ? -35.128 -23.227 94.124 1.00 53.12 184 ARG A N 1
ATOM 1525 C CA . ARG A 1 184 ? -34.735 -22.834 95.493 1.00 53.12 184 ARG A CA 1
ATOM 1526 C C . ARG A 1 184 ? -35.919 -22.623 96.450 1.00 53.12 184 ARG A C 1
ATOM 1528 O O . ARG A 1 184 ? -35.697 -22.361 97.626 1.00 53.12 184 ARG A O 1
ATOM 1535 N N . ARG A 1 185 ? -37.165 -22.760 95.976 1.00 48.91 185 ARG A N 1
ATOM 1536 C CA . ARG A 1 185 ? -38.391 -22.741 96.797 1.00 48.91 185 ARG A CA 1
ATOM 1537 C C . ARG A 1 185 ? -39.041 -24.130 96.820 1.00 48.91 185 ARG A C 1
ATOM 1539 O O . ARG A 1 185 ? -40.055 -24.354 96.169 1.00 48.91 185 ARG A O 1
ATOM 1546 N N . LYS A 1 186 ? -38.476 -25.073 97.581 1.00 45.16 186 LYS A N 1
ATOM 1547 C CA . LYS A 1 186 ? -39.254 -26.214 98.094 1.00 45.16 186 LYS A CA 1
ATOM 1548 C C . LYS A 1 186 ? -39.754 -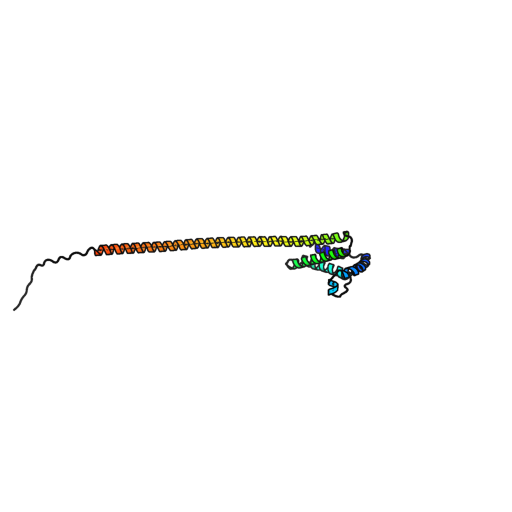25.850 99.497 1.00 45.16 186 LYS A C 1
ATOM 1550 O O . LYS A 1 186 ? -38.915 -25.602 100.360 1.00 45.16 186 LYS A O 1
ATOM 1555 N N . PRO A 1 187 ? -41.073 -25.784 99.739 1.00 45.31 187 PRO A N 1
ATOM 1556 C CA . PRO A 1 187 ? -41.599 -25.560 101.074 1.00 45.31 187 PRO A CA 1
ATOM 1557 C C . PRO A 1 187 ? -41.485 -26.844 101.904 1.00 45.31 187 PRO A C 1
ATOM 1559 O O . PRO A 1 187 ? -41.806 -27.940 101.442 1.00 45.31 187 PRO A O 1
ATOM 1562 N N . HIS A 1 188 ? -41.008 -26.675 103.133 1.00 50.56 188 HIS A N 1
ATOM 1563 C CA . HIS A 1 188 ? -40.993 -27.680 104.187 1.00 50.56 188 HIS A CA 1
ATOM 1564 C C . HIS A 1 188 ? -42.447 -28.049 104.521 1.00 50.56 188 HIS A C 1
ATOM 1566 O O . HIS A 1 188 ? -43.230 -27.192 104.931 1.00 50.56 188 HIS A O 1
ATOM 1572 N N . ARG A 1 189 ? -42.837 -29.306 104.288 1.00 48.28 189 ARG A N 1
ATOM 1573 C CA . ARG A 1 189 ? -44.184 -29.810 104.578 1.00 48.28 189 ARG A CA 1
ATOM 1574 C C . ARG A 1 189 ? -44.217 -30.243 106.046 1.00 48.28 189 ARG A C 1
ATOM 1576 O O . ARG A 1 189 ? -43.753 -31.330 106.372 1.00 48.28 189 ARG A O 1
ATOM 1583 N N . ASN A 1 190 ? -44.712 -29.371 106.924 1.00 44.94 190 ASN A N 1
ATOM 1584 C CA . ASN A 1 190 ? -45.018 -29.721 108.310 1.00 44.94 190 ASN A CA 1
ATOM 1585 C C . ASN A 1 190 ? -46.330 -30.514 108.352 1.00 44.94 190 ASN A C 1
ATOM 1587 O O . ASN A 1 190 ? -47.368 -30.031 107.905 1.00 44.94 190 ASN A O 1
ATOM 1591 N N . HIS A 1 191 ? -46.257 -31.734 108.878 1.00 48.41 191 HIS A N 1
ATOM 1592 C CA . HIS A 1 191 ? -47.406 -32.530 109.289 1.00 48.41 191 HIS A CA 1
ATOM 1593 C C . HIS A 1 191 ? -47.716 -32.216 110.749 1.00 48.41 191 HIS A C 1
ATOM 1595 O O . HIS A 1 191 ? -46.908 -32.545 111.615 1.00 48.41 191 HIS A O 1
ATOM 1601 N N . SER A 1 192 ? -48.890 -31.655 111.028 1.00 46.66 192 SER A N 1
ATOM 1602 C CA . SER A 1 192 ? -49.526 -31.803 112.335 1.00 46.66 192 SER A CA 1
ATOM 1603 C C . SER A 1 192 ? -51.020 -31.441 112.309 1.00 46.66 192 SER A C 1
ATOM 1605 O O . SER A 1 192 ? -51.431 -30.446 111.722 1.00 46.66 192 SER A O 1
ATOM 1607 N N . HIS A 1 193 ? -51.776 -32.290 113.012 1.00 45.16 193 HIS A N 1
ATOM 1608 C CA . HIS A 1 193 ? -53.091 -32.092 113.634 1.00 45.16 193 HIS A CA 1
ATOM 1609 C C . HIS A 1 193 ? -54.409 -32.287 112.851 1.00 45.16 193 HIS A C 1
ATOM 1611 O O . HIS A 1 193 ? -54.917 -31.413 112.157 1.00 45.16 193 HIS A O 1
ATOM 1617 N N . LEU A 1 194 ? -54.994 -33.466 113.129 1.00 49.09 194 LEU A N 1
ATOM 1618 C CA . LEU A 1 194 ? -56.417 -33.754 113.392 1.00 49.09 194 LEU A CA 1
ATOM 1619 C C . LEU A 1 194 ? -57.029 -32.736 114.393 1.00 49.09 194 LEU A C 1
ATOM 1621 O O . LEU A 1 194 ? -56.281 -32.261 115.255 1.00 49.09 194 LEU A O 1
ATOM 1625 N N . PRO A 1 195 ? -58.359 -32.479 114.384 1.00 52.38 195 PRO A N 1
ATOM 1626 C CA . PRO A 1 195 ? -59.282 -33.386 115.088 1.00 52.38 195 PRO A CA 1
ATOM 1627 C C . PRO A 1 195 ? -60.704 -33.573 114.497 1.00 52.38 195 PRO A C 1
ATOM 1629 O O . PRO A 1 195 ? -61.241 -32.729 113.791 1.00 52.38 195 PRO A O 1
ATOM 1632 N N . HIS A 1 196 ? -61.264 -34.738 114.854 1.00 46.41 196 HIS A N 1
ATOM 1633 C CA . HIS A 1 196 ? -62.654 -35.126 115.170 1.00 46.41 196 HIS A CA 1
ATOM 1634 C C . HIS A 1 196 ? -63.865 -34.225 114.836 1.00 46.41 196 HIS A C 1
ATOM 1636 O O . HIS A 1 196 ? -63.938 -33.093 115.300 1.00 46.41 196 HIS A O 1
ATOM 1642 N N . LEU A 1 197 ? -64.897 -34.850 114.234 1.00 42.62 197 LEU A N 1
ATOM 1643 C CA . LEU A 1 197 ? -66.305 -35.017 114.700 1.00 42.62 197 LEU A CA 1
ATOM 1644 C C . LEU A 1 197 ? -67.103 -35.693 113.544 1.00 42.62 197 LEU A C 1
ATOM 1646 O O . LEU A 1 197 ? -67.017 -35.232 112.415 1.00 42.62 197 LEU A O 1
ATOM 1650 N N . LEU A 1 198 ? -67.669 -36.904 113.663 1.00 45.12 198 LEU A N 1
ATOM 1651 C CA . LEU A 1 198 ? -68.881 -37.358 114.383 1.00 45.12 198 LEU A CA 1
ATOM 1652 C C . LEU A 1 198 ? -70.063 -37.595 113.418 1.00 45.12 198 LEU A C 1
ATOM 1654 O O . LEU A 1 198 ? -70.640 -36.638 112.925 1.00 45.12 198 LEU A O 1
ATOM 1658 N N . HIS A 1 199 ? -70.426 -38.864 113.183 1.00 43.94 199 HIS A N 1
ATOM 1659 C CA . HIS A 1 199 ? -71.812 -39.376 113.125 1.00 43.94 199 HIS A CA 1
ATOM 1660 C C . HIS A 1 199 ? -71.797 -40.907 112.917 1.00 43.94 199 HIS A C 1
ATOM 1662 O O . HIS A 1 199 ? -71.100 -41.403 112.042 1.00 43.94 199 HIS A O 1
ATOM 1668 N N . GLN A 1 200 ? -72.297 -41.670 113.899 1.00 47.06 200 GLN A N 1
ATOM 1669 C CA . GLN A 1 200 ? -73.599 -42.371 113.909 1.00 47.06 200 GLN A CA 1
ATOM 1670 C C . GLN A 1 200 ? -73.726 -43.528 112.900 1.00 47.06 200 GLN A C 1
ATOM 1672 O O . GLN A 1 200 ? -73.650 -43.303 111.702 1.00 47.06 200 GLN A O 1
ATOM 1677 N N . HIS A 1 201 ? -74.011 -44.739 113.403 1.00 41.16 201 HIS A N 1
ATOM 1678 C CA . HIS A 1 201 ? -75.308 -45.449 113.306 1.00 41.16 201 HIS A CA 1
ATOM 1679 C C . HIS A 1 201 ? -75.118 -46.991 113.346 1.00 41.16 201 HIS A C 1
ATOM 1681 O O . HIS A 1 201 ? -74.537 -47.571 112.442 1.00 41.16 201 HIS A O 1
ATOM 1687 N N . HIS A 1 202 ? -75.701 -47.610 114.382 1.00 42.69 202 HIS A N 1
ATOM 1688 C CA . HIS A 1 202 ? -76.521 -48.836 114.363 1.00 42.69 202 HIS A CA 1
ATOM 1689 C C . HIS A 1 202 ? -75.978 -50.258 114.044 1.00 42.69 202 HIS A C 1
ATOM 1691 O O . HIS A 1 202 ? -75.502 -50.546 112.956 1.00 42.69 202 HIS A O 1
ATOM 1697 N N . GLN A 1 203 ? -76.350 -51.153 114.980 1.00 47.50 203 GLN A N 1
ATOM 1698 C CA . GLN A 1 203 ? -77.007 -52.474 114.846 1.00 47.50 203 GLN A CA 1
ATOM 1699 C C . GLN A 1 203 ? -76.258 -53.765 115.241 1.00 47.50 203 GLN A C 1
ATOM 1701 O O . GLN A 1 203 ? -75.282 -54.153 114.613 1.00 47.50 203 GLN A O 1
ATOM 1706 N N . HIS A 1 204 ? -76.931 -54.430 116.200 1.00 44.12 204 HIS A N 1
ATOM 1707 C CA . HIS A 1 204 ? -76.985 -55.838 116.620 1.00 44.12 204 HIS A CA 1
ATOM 1708 C C . HIS A 1 204 ? -75.857 -56.448 117.457 1.00 44.12 204 HIS A C 1
ATOM 1710 O O . HIS A 1 204 ? -74.709 -56.546 116.984 1.00 44.12 204 HIS A O 1
#

InterPro domains:
  IPR032808 DoxX family [PF13564] (36-109)
  IPR040399 Transmembrane protein 35A/B [PTHR13163] (2-118)

Sequence (204 aa):
MFSFFFGLLKISRSLNYDIHREIRRNFVRYAKVMPFVRYFGWSFSSKYYRLLIGWFEIILGALLAFCPGRTKQIANLLLICITFGAIYTHYAIEDDFNKMIPAIAFASMLITRLILYALVKRFENERNDDERLRNKNITMKLLSQSIARDQSRILCSRNSARNVRKKSTKQKDGIISSKRFLMRRKPHRNHSHLPHLLHQHHQH

Radius of gyration: 53.18 Å; chains: 1; bounding box: 102×71×152 Å

Secondary structure (DSSP, 8-state):
-HHHHHHHHHHHTT--TTHHHHHHHHHHHHHHH-HHHHHH-----HHHHHHHHHHHHHHHHHHHHH--STHHHHHHHHHHHHHHHHHHHHHTTT--HHHHHHHHHHHHHHHHHHHHHHHHHHHHHHHHHHHHHHHHHHHHHHHHHHHHHHHHHHHHHHHHHHHHHHHHHHHHHHHHHHHHHHTT-PPP----------------